Protein AF-A0A8A3PKG0-F1 (afdb_monomer_lite)

Sequence (186 aa):
MRRTSCPRFSIAWLFSDTSASFNHLGSRAADCSITYHGIAEEMAIKQGIAERREYAWRDHWLLVGPKENPAGLPLDGANSLTIYALFSQLFMACDEDSTNIRFLSRYDKSAANIKESFIWTAIGQTPWADPRSRTWLSVEPEIREKMSIVKAGTDDADDPLLNPAHILVGTRGKNITMAHKFADIV

Structure (mmCIF, N/CA/C/O backbone):
data_AF-A0A8A3PKG0-F1
#
_entry.id   AF-A0A8A3PKG0-F1
#
loop_
_atom_site.group_PDB
_atom_site.id
_atom_site.type_symbol
_atom_site.label_atom_id
_atom_site.label_alt_id
_atom_site.label_comp_id
_atom_site.label_asym_id
_atom_site.label_entity_id
_atom_site.label_seq_id
_atom_site.pdbx_PDB_ins_code
_atom_site.Cartn_x
_atom_site.Cartn_y
_atom_site.Cartn_z
_atom_site.occupancy
_atom_site.B_iso_or_equiv
_atom_site.auth_seq_id
_atom_site.auth_comp_id
_atom_site.auth_asym_id
_atom_site.auth_atom_id
_atom_site.pdbx_PDB_model_num
ATOM 1 N N . MET A 1 1 ? -16.127 26.081 8.689 1.00 41.66 1 MET A N 1
ATOM 2 C CA . MET A 1 1 ? -15.531 25.417 9.872 1.00 41.66 1 MET A CA 1
ATOM 3 C C . MET A 1 1 ? -16.592 24.521 10.506 1.00 41.66 1 MET A C 1
ATOM 5 O O . MET A 1 1 ? -17.525 25.049 11.102 1.00 41.66 1 MET A O 1
ATOM 9 N N . ARG A 1 2 ? -16.531 23.192 10.325 1.00 43.72 2 ARG A N 1
ATOM 10 C CA . ARG A 1 2 ? -17.422 22.267 11.052 1.00 43.72 2 ARG A CA 1
ATOM 11 C C . ARG A 1 2 ? -16.952 22.220 12.508 1.00 43.72 2 ARG A C 1
ATOM 13 O O . ARG A 1 2 ? -15.847 21.767 12.777 1.00 43.72 2 ARG A O 1
ATOM 20 N N . ARG A 1 3 ? -17.762 22.728 13.442 1.00 44.94 3 ARG A N 1
ATOM 21 C CA . ARG A 1 3 ? -17.531 22.527 14.880 1.00 44.94 3 ARG A CA 1
ATOM 22 C C . ARG A 1 3 ? -17.874 21.079 15.209 1.00 44.94 3 ARG A C 1
ATOM 24 O O . ARG A 1 3 ? -19.046 20.732 15.304 1.00 44.94 3 ARG A O 1
ATOM 31 N N . THR A 1 4 ? -16.862 20.240 15.366 1.00 52.88 4 THR A N 1
ATOM 32 C CA . THR A 1 4 ? -17.032 18.870 15.850 1.00 52.88 4 THR A CA 1
ATOM 33 C C . THR A 1 4 ? -17.188 18.931 17.368 1.00 52.88 4 THR A C 1
ATOM 35 O O . THR A 1 4 ? -16.278 19.363 18.073 1.00 52.88 4 THR A O 1
ATOM 38 N N . SER A 1 5 ? -18.349 18.545 17.894 1.00 58.56 5 SER A N 1
ATOM 39 C CA . SER A 1 5 ? -18.700 18.584 19.324 1.00 58.56 5 SER A CA 1
ATOM 40 C C . SER A 1 5 ? -17.991 17.502 20.159 1.00 58.56 5 SER A C 1
ATOM 42 O O . SER A 1 5 ? -18.588 16.917 21.067 1.00 58.56 5 SER A O 1
ATOM 44 N N . CYS A 1 6 ? -16.747 17.157 19.820 1.00 59.78 6 CYS A N 1
ATOM 45 C CA . CYS A 1 6 ? -16.018 16.088 20.485 1.00 59.78 6 CYS A CA 1
ATOM 46 C C . CYS A 1 6 ? -15.364 16.622 21.772 1.00 59.78 6 CYS A C 1
ATOM 48 O O . CYS A 1 6 ? -14.621 17.604 21.705 1.00 59.78 6 CYS A O 1
ATOM 50 N N . PRO A 1 7 ? -15.622 16.015 22.948 1.00 70.44 7 PRO A N 1
ATOM 51 C CA . PRO A 1 7 ? -14.854 16.319 24.153 1.00 70.44 7 PRO A CA 1
ATOM 52 C C . PRO A 1 7 ? -13.366 16.017 23.924 1.00 70.44 7 PRO A C 1
ATOM 54 O O . PRO A 1 7 ? -13.022 15.239 23.035 1.00 70.44 7 PRO A O 1
ATOM 57 N N . ARG A 1 8 ? -12.479 16.635 24.718 1.00 80.81 8 ARG A N 1
ATOM 58 C CA . ARG A 1 8 ? -11.032 16.367 24.647 1.00 80.81 8 ARG A CA 1
ATOM 59 C C . ARG A 1 8 ? -10.772 14.873 24.832 1.00 80.81 8 ARG A C 1
ATOM 61 O O . ARG A 1 8 ? -11.296 14.273 25.767 1.00 80.81 8 ARG A O 1
ATOM 68 N N . PHE A 1 9 ? -9.944 14.312 23.965 1.00 83.38 9 PHE A N 1
ATOM 69 C CA . PHE A 1 9 ? -9.548 12.912 23.996 1.00 83.38 9 PHE A CA 1
ATOM 70 C C . PHE A 1 9 ? -8.047 12.789 23.734 1.00 83.38 9 PHE A C 1
ATOM 72 O O . PHE A 1 9 ? -7.417 13.724 23.237 1.00 83.38 9 PHE A O 1
ATOM 79 N N . SER A 1 10 ? -7.497 11.628 24.072 1.00 87.25 10 SER A N 1
ATOM 80 C CA . SER A 1 10 ? -6.112 11.259 23.792 1.00 87.25 10 SER A CA 1
ATOM 81 C C . SER A 1 10 ? -6.102 10.005 22.931 1.00 87.25 10 SER A C 1
ATOM 83 O O . SER A 1 10 ? -6.954 9.134 23.099 1.00 87.25 10 SER A O 1
ATOM 85 N N . ILE A 1 11 ? -5.132 9.913 22.026 1.00 89.38 11 ILE A N 1
ATOM 86 C CA . ILE A 1 11 ? -4.957 8.763 21.137 1.00 89.38 11 ILE A CA 1
ATOM 87 C C . ILE A 1 11 ? -3.693 8.019 21.559 1.00 89.38 11 ILE A C 1
ATOM 89 O O . ILE A 1 11 ? -2.648 8.638 21.763 1.00 89.38 11 ILE A O 1
ATOM 93 N N . ALA A 1 12 ? -3.788 6.696 21.658 1.00 91.62 12 ALA A N 1
ATOM 94 C CA . ALA A 1 12 ? -2.639 5.806 21.755 1.00 91.62 12 ALA A CA 1
ATOM 95 C C . ALA A 1 12 ? -2.536 4.988 20.464 1.00 91.62 12 ALA A C 1
ATOM 97 O O . ALA A 1 12 ? -3.547 4.507 19.953 1.00 91.62 12 ALA A O 1
ATOM 98 N N . TRP A 1 13 ? -1.318 4.833 19.948 1.00 91.31 13 TRP A N 1
ATOM 99 C CA . TRP A 1 13 ? -1.056 4.109 18.707 1.00 91.31 13 TRP A CA 1
ATOM 100 C C . TRP A 1 13 ? -0.423 2.752 18.999 1.00 91.31 13 TRP A C 1
ATOM 102 O O . TRP A 1 13 ? 0.536 2.661 19.764 1.00 91.31 13 TRP A O 1
ATOM 112 N N . LEU A 1 14 ? -0.938 1.709 18.349 1.00 89.25 14 LEU A N 1
ATOM 113 C CA . LEU A 1 14 ? -0.310 0.393 18.282 1.00 89.25 14 LEU A CA 1
ATOM 114 C C . LEU A 1 14 ? 0.217 0.204 16.860 1.00 89.25 14 LEU A C 1
ATOM 116 O O . LEU A 1 14 ? -0.562 0.021 15.927 1.00 89.25 14 LEU A O 1
ATOM 120 N N . PHE A 1 15 ? 1.534 0.296 16.685 1.00 84.12 15 PHE A N 1
ATOM 121 C CA . PHE A 1 15 ? 2.152 0.093 15.378 1.00 84.12 15 PHE A CA 1
ATOM 122 C C . PHE A 1 15 ? 2.342 -1.403 15.126 1.00 84.12 15 PHE A C 1
ATOM 124 O O . PHE A 1 15 ? 2.994 -2.090 15.911 1.00 84.12 15 PHE A O 1
ATOM 131 N N . SER A 1 16 ? 1.743 -1.914 14.055 1.00 81.25 16 SER A N 1
ATOM 132 C CA . SER A 1 16 ? 1.761 -3.338 13.719 1.00 81.25 16 SER A CA 1
ATOM 133 C C . SER A 1 16 ? 1.511 -3.548 12.222 1.00 81.25 16 SER A C 1
ATOM 135 O O . SER A 1 16 ? 1.217 -2.592 11.502 1.00 81.25 16 SER A O 1
ATOM 137 N N . ASP A 1 17 ? 1.649 -4.783 11.737 1.00 78.56 17 ASP A N 1
ATOM 138 C CA . ASP A 1 17 ? 1.258 -5.124 10.368 1.00 78.56 17 ASP A CA 1
ATOM 139 C C . ASP A 1 17 ? -0.276 -5.162 10.190 1.00 78.56 17 ASP A C 1
ATOM 141 O O . ASP A 1 17 ? -1.060 -5.066 11.142 1.00 78.56 17 ASP A O 1
ATOM 145 N N . THR A 1 18 ? -0.729 -5.291 8.940 1.00 75.19 18 THR A N 1
ATOM 146 C CA . THR A 1 18 ? -2.160 -5.287 8.604 1.00 75.19 18 THR A CA 1
ATOM 147 C C . THR A 1 18 ? -2.931 -6.413 9.301 1.00 75.19 18 THR A C 1
ATOM 149 O O . THR A 1 18 ? -4.053 -6.197 9.749 1.00 75.19 18 THR A O 1
ATOM 152 N N . SER A 1 19 ? -2.341 -7.603 9.448 1.00 79.00 19 SER A N 1
ATOM 153 C CA . SER A 1 19 ? -3.023 -8.744 10.077 1.00 79.00 19 SER A CA 1
ATOM 154 C C . SER A 1 19 ? -3.130 -8.558 11.591 1.00 79.00 19 SER A C 1
ATOM 156 O O . SER A 1 19 ? -4.184 -8.789 12.187 1.00 79.00 19 SER A O 1
ATOM 158 N N . ALA A 1 20 ? -2.057 -8.076 12.216 1.00 84.50 20 ALA A N 1
ATOM 159 C CA . ALA A 1 20 ? -2.024 -7.723 13.625 1.00 84.50 20 ALA A CA 1
ATOM 160 C C . ALA A 1 20 ? -3.035 -6.616 13.962 1.00 84.50 20 ALA A C 1
ATOM 162 O O . ALA A 1 20 ? -3.696 -6.692 14.997 1.00 84.50 20 ALA A O 1
ATOM 163 N N . SER A 1 21 ? -3.252 -5.662 13.054 1.00 86.56 21 SER A N 1
ATOM 164 C CA . SER A 1 21 ? -4.255 -4.602 13.220 1.00 86.56 21 SER A CA 1
ATOM 165 C C . SER A 1 21 ? -5.673 -5.159 13.419 1.00 86.56 21 SER A C 1
ATOM 167 O O . SER A 1 21 ? -6.381 -4.734 14.335 1.00 86.56 21 SER A O 1
ATOM 169 N N . PHE A 1 22 ? -6.077 -6.176 12.649 1.00 89.81 22 PHE A N 1
ATOM 170 C CA . PHE A 1 22 ? -7.377 -6.836 12.841 1.00 89.81 22 PHE A CA 1
ATOM 171 C C . PHE A 1 22 ? -7.425 -7.680 14.119 1.00 89.81 22 PHE A C 1
ATOM 173 O O . PHE A 1 22 ? -8.449 -7.709 14.807 1.00 89.81 22 PHE A O 1
ATOM 180 N N . ASN A 1 23 ? -6.312 -8.318 14.493 1.00 90.69 23 ASN A N 1
ATOM 181 C CA . ASN A 1 23 ? -6.212 -9.037 15.764 1.00 90.69 23 ASN A CA 1
ATOM 182 C C . ASN A 1 23 ? -6.377 -8.093 16.962 1.00 90.69 23 ASN A C 1
ATOM 184 O O . ASN A 1 23 ? -7.012 -8.462 17.953 1.00 90.69 23 ASN A O 1
ATOM 188 N N . HIS A 1 24 ? -5.857 -6.866 16.883 1.00 92.12 24 HIS A N 1
ATOM 189 C CA . HIS A 1 24 ? -6.038 -5.856 17.924 1.00 92.12 24 HIS A CA 1
ATOM 190 C C . HIS A 1 24 ? -7.503 -5.435 18.083 1.00 92.12 24 HIS A C 1
ATOM 192 O O . HIS A 1 24 ? -7.963 -5.307 19.220 1.00 92.12 24 HIS A O 1
ATOM 198 N N . LEU A 1 25 ? -8.257 -5.316 16.984 1.00 91.38 25 LEU A N 1
ATOM 199 C CA . LEU A 1 25 ? -9.709 -5.115 17.051 1.00 91.38 25 LEU A CA 1
ATOM 200 C C . LEU A 1 25 ? -10.412 -6.318 17.702 1.00 91.38 25 LEU A C 1
ATOM 202 O O . LEU A 1 25 ? -11.172 -6.168 18.660 1.00 91.38 25 LEU A O 1
ATOM 206 N N . GLY A 1 26 ? -10.118 -7.534 17.231 1.00 89.25 26 GLY A N 1
ATOM 207 C CA . GLY A 1 26 ? -10.771 -8.759 17.704 1.00 89.25 26 GLY A CA 1
ATOM 208 C C . GLY A 1 26 ? -10.501 -9.088 19.180 1.00 89.25 26 GLY A C 1
ATOM 209 O O . GLY A 1 26 ? -11.388 -9.604 19.874 1.00 89.25 26 GLY A O 1
ATOM 210 N N . SER A 1 27 ? -9.299 -8.755 19.664 1.00 91.44 27 SER A N 1
ATOM 211 C CA . SER A 1 27 ? -8.832 -8.951 21.047 1.00 91.44 27 SER A CA 1
ATOM 212 C C . SER A 1 27 ? -9.162 -7.795 21.996 1.00 91.44 27 SER A C 1
ATOM 214 O O . SER A 1 27 ? -8.872 -7.897 23.188 1.00 91.44 27 SER A O 1
ATOM 216 N N . ARG A 1 28 ? -9.807 -6.722 21.510 1.00 91.38 28 ARG A N 1
ATOM 217 C CA . ARG A 1 28 ? -10.128 -5.503 22.284 1.00 91.38 28 ARG A CA 1
ATOM 218 C C . ARG A 1 28 ? -8.906 -4.690 22.726 1.00 91.38 28 ARG A C 1
ATOM 220 O O . ARG A 1 28 ? -8.992 -3.924 23.687 1.00 91.38 28 ARG A O 1
ATOM 227 N N . ALA A 1 29 ? -7.770 -4.873 22.058 1.00 91.12 29 ALA A N 1
ATOM 228 C CA . ALA A 1 29 ? -6.562 -4.092 22.304 1.00 91.12 29 ALA A CA 1
ATOM 229 C C . ALA A 1 29 ? -6.634 -2.700 21.653 1.00 91.12 29 ALA A C 1
ATOM 231 O O . ALA A 1 29 ? -6.020 -1.765 22.162 1.00 91.12 29 ALA A O 1
ATOM 232 N N . ALA A 1 30 ? -7.397 -2.558 20.565 1.00 93.75 30 ALA A N 1
ATOM 233 C CA . ALA A 1 30 ? -7.631 -1.294 19.876 1.00 93.75 30 ALA A CA 1
ATOM 234 C C . ALA A 1 30 ? -9.128 -1.056 19.632 1.00 93.75 30 ALA A C 1
ATOM 236 O O . ALA A 1 30 ? -9.894 -1.999 19.435 1.00 93.75 30 ALA A O 1
ATOM 237 N N . ASP A 1 31 ? -9.522 0.219 19.629 1.00 93.94 31 ASP A N 1
ATOM 238 C CA . ASP A 1 31 ? -10.884 0.655 19.302 1.00 93.94 31 ASP A CA 1
ATOM 239 C C . ASP A 1 31 ? -11.063 0.890 17.787 1.00 93.94 31 ASP A C 1
ATOM 241 O O . ASP A 1 31 ? -12.127 0.612 17.232 1.00 93.94 31 ASP A O 1
ATOM 245 N N . CYS A 1 32 ? -9.999 1.348 17.115 1.00 93.75 32 CYS A N 1
ATOM 246 C CA . CYS A 1 32 ? -9.935 1.544 15.667 1.00 93.75 32 CYS A CA 1
ATOM 247 C C . CYS A 1 32 ? -8.681 0.889 15.078 1.00 93.75 32 CYS A C 1
ATOM 249 O O . CYS A 1 32 ? -7.649 0.808 15.745 1.00 93.75 32 CYS A O 1
ATOM 251 N N . SER A 1 33 ? -8.745 0.504 13.805 1.00 93.62 33 SER A N 1
ATOM 252 C CA . SER A 1 33 ? -7.571 0.168 12.994 1.00 93.62 33 SER A CA 1
ATOM 253 C C . SER A 1 33 ? -7.544 1.012 11.731 1.00 93.62 33 SER A C 1
ATOM 255 O O . SER A 1 33 ? -8.597 1.344 11.196 1.00 93.62 33 SER A O 1
ATOM 257 N N . ILE A 1 34 ? -6.354 1.319 11.225 1.00 91.50 34 ILE A N 1
ATOM 258 C CA . ILE A 1 34 ? -6.184 2.019 9.952 1.00 91.50 34 ILE A CA 1
ATOM 259 C C . ILE A 1 34 ? -5.370 1.124 9.028 1.00 91.50 34 ILE A C 1
ATOM 261 O O . ILE A 1 34 ? -4.263 0.717 9.380 1.00 91.50 34 ILE A O 1
ATOM 265 N N . THR A 1 35 ? -5.927 0.800 7.866 1.00 89.44 35 THR A N 1
ATOM 266 C CA . THR A 1 35 ? -5.325 -0.124 6.900 1.00 89.44 35 THR A CA 1
ATOM 267 C C . THR A 1 35 ? -5.568 0.354 5.468 1.00 89.44 35 THR A C 1
ATOM 269 O O . THR A 1 35 ? -6.297 1.310 5.237 1.00 89.44 35 THR A O 1
ATOM 272 N N . TYR A 1 36 ? -4.923 -0.291 4.502 1.00 86.81 36 TYR A N 1
ATOM 273 C CA . TYR A 1 36 ? -5.012 0.018 3.066 1.00 86.81 36 TYR A CA 1
ATOM 274 C C . TYR A 1 36 ? -5.296 -1.250 2.239 1.00 86.81 36 TYR A C 1
ATOM 276 O O . TYR A 1 36 ? -4.908 -1.363 1.079 1.00 86.81 36 TYR A O 1
ATOM 284 N N . HIS A 1 37 ? -5.919 -2.264 2.850 1.00 85.94 37 HIS A N 1
ATOM 285 C CA . HIS A 1 37 ? -6.097 -3.586 2.247 1.00 85.94 37 HIS A CA 1
ATOM 286 C C . HIS A 1 37 ? -7.582 -3.939 2.130 1.00 85.94 37 HIS A C 1
ATOM 288 O O . HIS A 1 37 ? -8.106 -4.743 2.905 1.00 85.94 37 HIS A O 1
ATOM 294 N N . GLY A 1 38 ? -8.244 -3.389 1.107 1.00 87.44 38 GLY A N 1
ATOM 295 C CA . GLY A 1 38 ? -9.702 -3.451 0.925 1.00 87.44 38 GLY A CA 1
ATOM 296 C C . GLY A 1 38 ? -10.330 -4.831 1.151 1.00 87.44 38 GLY A C 1
ATOM 297 O O . GLY A 1 38 ? -11.259 -4.957 1.939 1.00 87.44 38 GLY A O 1
ATOM 298 N N . ILE A 1 39 ? -9.767 -5.896 0.568 1.00 88.00 39 ILE A N 1
ATOM 299 C CA . ILE A 1 39 ? -10.309 -7.259 0.741 1.00 88.00 39 ILE A CA 1
ATOM 300 C C . ILE A 1 39 ? -10.263 -7.731 2.203 1.00 88.00 39 ILE A C 1
ATOM 302 O O . ILE A 1 39 ? -11.204 -8.357 2.686 1.00 88.00 39 ILE A O 1
ATOM 306 N N . ALA A 1 40 ? -9.185 -7.432 2.929 1.00 89.06 40 ALA A N 1
ATOM 307 C CA . ALA A 1 40 ? -9.036 -7.862 4.316 1.00 89.06 40 ALA A CA 1
ATOM 308 C C . ALA A 1 40 ? -9.963 -7.054 5.238 1.00 89.06 40 ALA A C 1
ATOM 310 O O . ALA A 1 40 ? -10.548 -7.600 6.170 1.00 89.06 40 ALA A O 1
ATOM 311 N N . GLU A 1 41 ? -10.164 -5.777 4.918 1.00 92.44 41 GLU A N 1
ATOM 312 C CA . GLU A 1 41 ? -11.109 -4.890 5.594 1.00 92.44 41 GLU A CA 1
ATOM 313 C C . GLU A 1 41 ? -12.555 -5.363 5.414 1.00 92.44 41 GLU A C 1
ATOM 315 O O . GLU A 1 41 ? -13.306 -5.456 6.384 1.00 92.44 41 GLU A O 1
ATOM 320 N N . GLU A 1 42 ? -12.942 -5.736 4.192 1.00 92.75 42 GLU A N 1
ATOM 321 C CA . GLU A 1 42 ? -14.254 -6.326 3.925 1.00 92.75 42 GLU A CA 1
ATOM 322 C C . GLU A 1 42 ? -14.461 -7.633 4.690 1.00 92.75 42 GLU A C 1
ATOM 324 O O . GLU A 1 42 ? -15.553 -7.883 5.204 1.00 92.75 42 GLU A O 1
ATOM 329 N N . MET A 1 43 ? -13.427 -8.475 4.784 1.00 92.12 43 MET A N 1
ATOM 330 C CA . MET A 1 43 ? -13.512 -9.701 5.577 1.00 92.12 43 MET A CA 1
ATOM 331 C C . MET A 1 43 ? -13.668 -9.395 7.062 1.00 92.12 43 MET A C 1
ATOM 333 O O . MET A 1 43 ? -14.486 -10.039 7.715 1.00 92.12 43 MET A O 1
ATOM 337 N N . ALA A 1 44 ? -12.967 -8.389 7.589 1.00 92.94 44 ALA A N 1
ATOM 338 C CA . ALA A 1 44 ? -13.118 -7.967 8.977 1.00 92.94 44 ALA A CA 1
ATOM 339 C C . ALA A 1 44 ? -14.553 -7.499 9.285 1.00 92.94 44 ALA A C 1
ATOM 341 O O . ALA A 1 44 ? -15.087 -7.842 10.342 1.00 92.94 44 ALA A O 1
ATOM 342 N N . ILE A 1 45 ? -15.201 -6.788 8.353 1.00 95.19 45 ILE A N 1
ATOM 343 C CA . ILE A 1 45 ? -16.621 -6.419 8.463 1.00 95.19 45 ILE A CA 1
ATOM 344 C C . ILE A 1 45 ? -17.512 -7.670 8.436 1.00 95.19 45 ILE A C 1
ATOM 346 O O . ILE A 1 45 ? -18.321 -7.876 9.339 1.00 95.19 45 ILE A O 1
ATOM 350 N N . LYS A 1 46 ? -17.340 -8.556 7.444 1.00 95.19 46 LYS A N 1
ATOM 351 C CA . LYS A 1 46 ? -18.167 -9.774 7.300 1.00 95.19 46 LYS A CA 1
ATOM 352 C C . LYS A 1 46 ? -18.026 -10.742 8.477 1.00 95.19 46 LYS A C 1
ATOM 354 O O . LYS A 1 46 ? -18.985 -11.422 8.824 1.00 95.19 46 LYS A O 1
ATOM 359 N N . GLN A 1 47 ? -16.850 -10.805 9.096 1.00 93.69 47 GLN A N 1
ATOM 360 C CA . GLN A 1 47 ? -16.577 -11.636 10.272 1.00 93.69 47 GLN A CA 1
ATOM 361 C C . GLN A 1 47 ? -17.027 -10.984 11.590 1.00 93.69 47 GLN A C 1
ATOM 363 O O . GLN A 1 47 ? -16.881 -11.591 12.651 1.00 93.69 47 GLN A O 1
ATOM 368 N N . GLY A 1 48 ? -17.553 -9.754 11.555 1.00 93.94 48 GLY A N 1
ATOM 369 C CA . GLY A 1 48 ? -17.974 -9.020 12.748 1.00 93.94 48 GLY A CA 1
ATOM 370 C C . GLY A 1 48 ? -16.812 -8.592 13.651 1.00 93.94 48 GLY A C 1
ATOM 371 O O . GLY A 1 48 ? -17.010 -8.378 14.847 1.00 93.94 48 GLY A O 1
ATOM 372 N N . ILE A 1 49 ? -15.593 -8.492 13.110 1.00 94.31 49 ILE A N 1
ATOM 373 C CA . ILE A 1 49 ? -14.428 -7.926 13.809 1.00 94.31 49 ILE A CA 1
ATOM 374 C C . ILE A 1 49 ? -14.540 -6.396 13.836 1.00 94.31 49 ILE A C 1
ATOM 376 O O . ILE A 1 49 ? -14.271 -5.767 14.861 1.00 94.31 49 ILE A O 1
ATOM 380 N N . ALA A 1 50 ? -14.983 -5.813 12.724 1.00 95.06 50 ALA A N 1
ATOM 381 C CA . ALA A 1 50 ? -15.310 -4.400 12.590 1.00 95.06 50 ALA A CA 1
ATOM 382 C C . ALA A 1 50 ? -16.796 -4.230 12.235 1.00 95.06 50 ALA A C 1
ATOM 384 O O . ALA A 1 50 ? -17.388 -5.106 11.611 1.00 95.06 50 ALA A O 1
ATOM 385 N N . GLU A 1 51 ? -17.396 -3.109 12.631 1.00 94.94 51 GLU A N 1
ATOM 386 C CA . GLU A 1 51 ? -18.789 -2.751 12.284 1.00 94.94 51 GLU A CA 1
ATOM 387 C C . GLU A 1 51 ? -18.884 -1.582 11.313 1.00 94.94 51 GLU A C 1
ATOM 389 O O . GLU A 1 51 ? -19.913 -1.383 10.671 1.00 94.94 51 GLU A O 1
ATOM 394 N N . ARG A 1 52 ? -17.810 -0.805 11.190 1.00 94.19 52 ARG A N 1
ATOM 395 C CA . ARG A 1 52 ? -17.769 0.377 10.339 1.00 94.19 52 ARG A CA 1
ATOM 396 C C . ARG A 1 52 ? -16.427 0.456 9.639 1.00 94.19 52 ARG A C 1
ATOM 398 O O . ARG A 1 52 ? -15.398 0.181 10.251 1.00 94.19 52 ARG A O 1
ATOM 405 N N . ARG A 1 53 ? -16.463 0.864 8.375 1.00 94.50 53 ARG A N 1
ATOM 406 C CA . ARG A 1 53 ? -15.301 1.141 7.536 1.00 94.50 53 ARG A CA 1
ATOM 407 C C . ARG A 1 53 ? -15.527 2.482 6.857 1.00 94.50 53 ARG A C 1
ATOM 409 O O . ARG A 1 53 ? -16.506 2.621 6.133 1.00 94.50 53 ARG A O 1
ATOM 416 N N . GLU A 1 54 ? -14.632 3.430 7.084 1.00 93.75 54 GLU A N 1
ATOM 417 C CA . GLU A 1 54 ? -14.690 4.763 6.487 1.00 93.75 54 GLU A CA 1
ATOM 418 C C . GLU A 1 54 ? -13.417 5.053 5.708 1.00 93.75 54 GLU A C 1
ATOM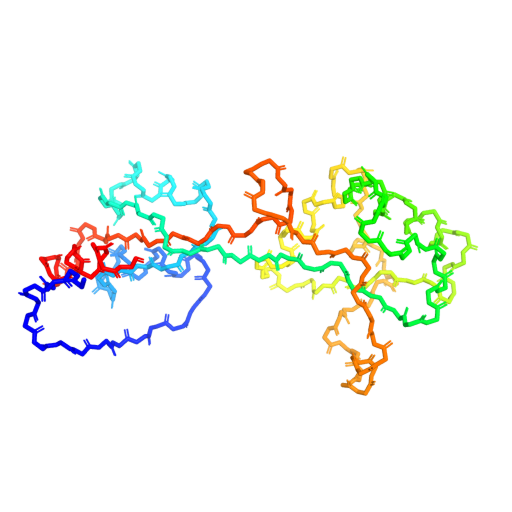 420 O O . GLU A 1 54 ? -12.327 4.597 6.061 1.00 93.75 54 GLU A O 1
ATOM 425 N N . TYR A 1 55 ? -13.571 5.810 4.630 1.00 91.81 55 TYR A N 1
ATOM 426 C CA . TYR A 1 55 ? -12.452 6.274 3.830 1.00 91.81 55 TYR A CA 1
ATOM 427 C C . TYR A 1 55 ? -11.710 7.376 4.586 1.00 91.81 55 TYR A C 1
ATOM 429 O O . TYR A 1 55 ? -12.307 8.400 4.893 1.00 91.81 55 TYR A O 1
ATOM 437 N N . ALA A 1 56 ? -10.432 7.158 4.890 1.00 89.75 56 ALA A N 1
ATOM 438 C CA . ALA A 1 56 ? -9.668 8.036 5.769 1.00 89.75 56 ALA A CA 1
ATOM 439 C C . ALA A 1 56 ? -8.792 9.017 4.975 1.00 89.75 56 ALA A C 1
ATOM 441 O O . ALA A 1 56 ? -8.914 10.227 5.122 1.00 89.75 56 ALA A O 1
ATOM 442 N N . TRP A 1 57 ? -7.913 8.519 4.102 1.00 87.56 57 TRP A N 1
ATOM 443 C CA . TRP A 1 57 ? -7.094 9.374 3.236 1.00 87.56 57 TRP A CA 1
ATOM 444 C C . TRP A 1 57 ? -6.578 8.632 2.007 1.00 87.56 57 TRP A C 1
ATOM 446 O O . TRP A 1 57 ? -6.639 7.403 1.916 1.00 87.56 57 TRP A O 1
ATOM 456 N N . ARG A 1 58 ? -6.054 9.415 1.059 1.00 87.56 58 ARG A N 1
ATOM 457 C CA . ARG A 1 58 ? -5.418 8.931 -0.169 1.00 87.56 58 ARG A CA 1
ATOM 458 C C . ARG A 1 58 ? -3.922 9.101 -0.045 1.00 87.56 58 ARG A C 1
ATOM 460 O O . ARG A 1 58 ? -3.458 10.185 0.298 1.00 87.56 58 ARG A O 1
ATOM 467 N N . ASP A 1 59 ? -3.193 8.046 -0.352 1.00 89.56 59 ASP A N 1
ATOM 468 C CA . ASP A 1 59 ? -1.768 8.125 -0.623 1.00 89.56 59 ASP A CA 1
ATOM 469 C C . ASP A 1 59 ? -1.493 7.536 -2.012 1.00 89.56 59 ASP A C 1
ATOM 471 O O . ASP A 1 59 ? -2.366 6.900 -2.610 1.00 89.56 59 ASP A O 1
ATOM 475 N N . HIS A 1 60 ? -0.291 7.748 -2.535 1.00 90.88 60 HIS A N 1
ATOM 476 C CA . HIS A 1 60 ? 0.084 7.326 -3.879 1.00 90.88 60 HIS A CA 1
ATOM 477 C C . HIS A 1 60 ? 1.436 6.623 -3.858 1.00 90.88 60 HIS A C 1
ATOM 479 O O . HIS A 1 60 ? 2.431 7.140 -3.350 1.00 90.88 60 HIS A O 1
ATOM 485 N N . TRP A 1 61 ? 1.490 5.438 -4.457 1.00 91.81 61 TRP A N 1
ATOM 486 C CA . TRP A 1 61 ? 2.747 4.744 -4.691 1.00 91.81 61 TRP A CA 1
ATOM 487 C C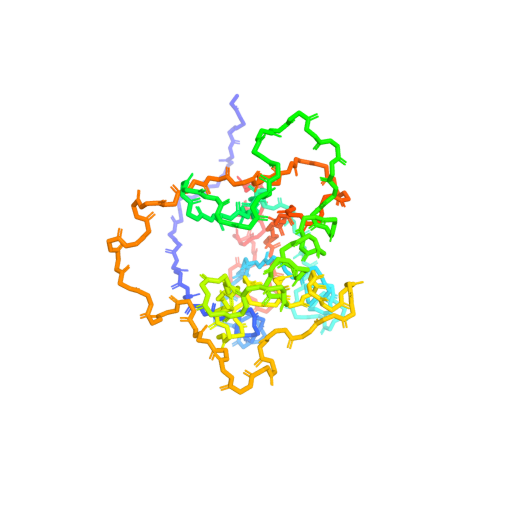 . TRP A 1 61 ? 3.533 5.423 -5.814 1.00 91.81 61 TRP A C 1
ATOM 489 O O . TRP A 1 61 ? 2.968 5.954 -6.773 1.00 91.81 61 TRP A O 1
ATOM 499 N N . LEU A 1 62 ? 4.859 5.371 -5.701 1.00 91.00 62 LEU A N 1
ATOM 500 C CA . LEU A 1 62 ? 5.785 5.912 -6.688 1.00 91.00 62 LEU A CA 1
ATOM 501 C C . LEU A 1 62 ? 6.614 4.779 -7.288 1.00 91.00 62 LEU A C 1
ATOM 503 O O . LEU A 1 62 ? 7.162 3.951 -6.559 1.00 91.00 62 LEU A O 1
ATOM 507 N N . LEU A 1 63 ? 6.762 4.789 -8.610 1.00 90.81 63 LEU A N 1
ATOM 508 C CA . LEU A 1 63 ? 7.857 4.097 -9.273 1.00 90.81 63 LEU A CA 1
ATOM 509 C C . LEU A 1 63 ? 9.060 5.038 -9.296 1.00 90.81 63 LEU A C 1
ATOM 511 O O . LEU A 1 63 ? 8.990 6.131 -9.863 1.00 90.81 63 LEU A O 1
ATOM 515 N N . VAL A 1 64 ? 10.157 4.603 -8.686 1.00 89.88 64 VAL A N 1
ATOM 516 C CA . VAL A 1 64 ? 11.409 5.359 -8.597 1.00 89.88 64 VAL A CA 1
ATOM 517 C C . VAL A 1 64 ? 12.552 4.570 -9.221 1.00 89.88 64 VAL A C 1
ATOM 519 O O . VAL A 1 64 ? 12.548 3.339 -9.206 1.00 89.88 64 VAL A O 1
ATOM 522 N N . GLY A 1 65 ? 13.536 5.282 -9.759 1.00 89.69 65 GLY A N 1
ATOM 523 C CA . GLY A 1 65 ? 14.728 4.687 -10.358 1.00 89.69 65 GLY A CA 1
ATOM 524 C C . GLY A 1 65 ? 15.916 5.652 -10.369 1.00 89.69 65 GLY A C 1
ATOM 525 O O . GLY A 1 65 ? 15.753 6.824 -10.012 1.00 89.69 65 GLY A O 1
ATOM 526 N N . PRO A 1 66 ? 17.118 5.183 -10.749 1.00 89.81 66 PRO A N 1
ATOM 527 C CA . PRO A 1 66 ? 18.302 6.034 -10.882 1.00 89.81 66 PRO A CA 1
ATOM 528 C C . PRO A 1 66 ? 18.062 7.190 -11.860 1.00 89.81 66 PRO A C 1
ATOM 530 O O . PRO A 1 66 ? 17.405 6.997 -12.883 1.00 89.81 66 PRO A O 1
ATOM 533 N N . LYS A 1 67 ? 18.615 8.377 -11.576 1.00 88.12 67 LYS A N 1
ATOM 534 C CA . LYS A 1 67 ? 18.536 9.559 -12.462 1.00 88.12 67 LYS A CA 1
ATOM 535 C C . LYS A 1 67 ? 19.112 9.296 -13.853 1.00 88.12 67 LYS A C 1
ATOM 537 O O . LYS A 1 67 ? 18.637 9.863 -14.828 1.00 88.12 67 LYS A O 1
ATOM 542 N N . GLU A 1 68 ? 20.114 8.430 -13.937 1.00 88.88 68 GLU A N 1
ATOM 543 C CA . GLU A 1 68 ? 20.748 8.009 -15.186 1.00 88.88 68 GLU A CA 1
ATOM 544 C C . GLU A 1 68 ? 19.801 7.184 -16.069 1.00 88.88 68 GLU A C 1
ATOM 546 O O . GLU A 1 68 ? 20.049 7.057 -17.263 1.00 88.88 68 GLU A O 1
ATOM 551 N N . ASN A 1 69 ? 18.722 6.639 -15.487 1.00 89.75 69 ASN A N 1
ATOM 552 C CA . ASN A 1 69 ? 17.689 5.862 -16.165 1.00 89.75 69 ASN A CA 1
ATOM 553 C C . ASN A 1 69 ? 18.255 4.782 -17.114 1.00 89.75 69 ASN A C 1
ATOM 555 O O . ASN A 1 69 ? 17.954 4.778 -18.309 1.00 89.75 69 ASN A O 1
ATOM 559 N N . PRO A 1 70 ? 19.065 3.835 -16.602 1.00 90.44 70 PRO A N 1
ATOM 560 C CA . PRO A 1 70 ? 19.708 2.825 -17.443 1.00 90.44 70 PRO A CA 1
ATOM 561 C C . PRO A 1 70 ? 18.695 1.902 -18.137 1.00 90.44 70 PRO A C 1
ATOM 563 O O . PRO A 1 70 ? 18.976 1.381 -19.206 1.00 90.44 70 PRO A O 1
ATOM 566 N N . ALA A 1 71 ? 17.499 1.744 -17.560 1.00 89.19 71 ALA A N 1
ATOM 567 C CA . ALA A 1 71 ? 16.399 0.980 -18.146 1.00 89.19 71 ALA A CA 1
ATOM 568 C C . ALA A 1 71 ? 15.658 1.719 -19.276 1.00 89.19 71 ALA A C 1
ATOM 570 O O . ALA A 1 71 ? 14.705 1.173 -19.826 1.00 89.19 71 ALA A O 1
ATOM 571 N N . GLY A 1 72 ? 16.043 2.960 -19.597 1.00 89.69 72 GLY A N 1
ATOM 572 C CA . GLY A 1 72 ? 15.447 3.730 -20.688 1.00 89.69 72 GLY A CA 1
ATOM 573 C C . GLY A 1 72 ? 13.948 3.984 -20.520 1.00 89.69 72 GLY A C 1
ATOM 574 O O . GLY A 1 72 ? 13.246 4.168 -21.512 1.00 89.69 72 GLY A O 1
ATOM 575 N N . LEU A 1 73 ? 13.439 3.981 -19.281 1.00 89.56 73 LEU A N 1
ATOM 576 C CA . LEU A 1 73 ? 12.017 4.188 -19.027 1.00 89.56 73 LEU A CA 1
ATOM 577 C C . LEU A 1 73 ? 11.630 5.619 -19.412 1.00 89.56 73 LEU A C 1
ATOM 579 O O . LEU A 1 73 ? 12.393 6.547 -19.148 1.00 89.56 73 LEU A O 1
ATOM 583 N N . PRO A 1 74 ? 10.456 5.846 -20.009 1.00 84.19 74 PRO A N 1
ATOM 584 C CA . PRO A 1 74 ? 10.032 7.194 -20.336 1.00 84.19 74 PRO A CA 1
ATOM 585 C C . PRO A 1 74 ? 9.883 8.008 -19.050 1.00 84.19 74 PRO A C 1
ATOM 587 O O . PRO A 1 74 ? 9.049 7.703 -18.197 1.00 84.19 74 PRO A O 1
ATOM 590 N N . LEU A 1 75 ? 10.726 9.029 -18.925 1.00 72.06 75 LEU A N 1
ATOM 591 C CA . LEU A 1 75 ? 10.614 10.058 -17.903 1.00 72.06 75 LEU A CA 1
ATOM 592 C C . LEU A 1 75 ? 9.568 11.069 -18.394 1.00 72.06 75 LEU A C 1
ATOM 594 O O . LEU A 1 75 ? 9.479 11.315 -19.594 1.00 72.06 75 LEU A O 1
ATOM 598 N N . ASP A 1 76 ? 8.791 11.620 -17.468 1.00 59.47 76 ASP A N 1
ATOM 599 C CA . ASP A 1 76 ? 7.688 12.576 -17.654 1.00 59.47 76 ASP A CA 1
ATOM 600 C C . ASP A 1 76 ? 6.270 11.983 -17.677 1.00 59.47 76 ASP A C 1
ATOM 602 O O . ASP A 1 76 ? 5.899 11.116 -18.472 1.00 59.47 76 ASP A O 1
ATOM 606 N N . GLY A 1 77 ? 5.421 12.575 -16.827 1.00 53.38 77 GLY A N 1
ATOM 607 C CA . GLY A 1 77 ? 3.981 12.323 -16.692 1.00 53.38 77 GLY A CA 1
ATOM 608 C C . GLY A 1 77 ? 3.128 12.710 -17.909 1.00 53.38 77 GLY A C 1
ATOM 609 O O . GLY A 1 77 ? 1.927 12.909 -17.763 1.00 53.38 77 GLY A O 1
ATOM 610 N N . ALA A 1 78 ? 3.735 12.825 -19.092 1.00 48.94 78 ALA A N 1
ATOM 611 C CA . ALA A 1 78 ? 3.069 13.060 -20.371 1.00 48.94 78 ALA A CA 1
ATOM 612 C C . ALA A 1 78 ? 2.810 11.762 -21.158 1.00 48.94 78 ALA A C 1
ATOM 614 O O . ALA A 1 78 ? 2.006 11.764 -22.088 1.00 48.94 78 ALA A O 1
ATOM 615 N N . ASN A 1 79 ? 3.444 10.643 -20.786 1.00 56.28 79 ASN A N 1
ATOM 616 C CA . ASN A 1 79 ? 3.171 9.354 -21.416 1.00 56.28 79 ASN A CA 1
ATOM 617 C C . ASN A 1 79 ? 2.034 8.618 -20.697 1.00 56.28 79 ASN A C 1
ATOM 619 O O . ASN A 1 79 ? 2.137 8.249 -19.527 1.00 56.28 79 ASN A O 1
ATOM 623 N N . SER A 1 80 ? 0.969 8.333 -21.451 1.00 62.56 80 SER A N 1
ATOM 624 C CA . SER A 1 80 ? -0.215 7.531 -21.094 1.00 62.56 80 SER A CA 1
ATOM 625 C C . SER A 1 80 ? 0.088 6.073 -20.718 1.00 62.56 80 SER A C 1
ATOM 627 O O . SER A 1 80 ? -0.822 5.249 -20.608 1.00 62.56 80 SER A O 1
ATOM 629 N N . LEU A 1 81 ? 1.363 5.719 -20.546 1.00 80.38 81 LEU A N 1
ATOM 630 C CA . LEU A 1 81 ? 1.763 4.362 -20.244 1.00 80.38 81 LEU A CA 1
ATOM 631 C C . LEU A 1 81 ? 1.300 3.980 -18.841 1.00 80.38 81 LEU A C 1
ATOM 633 O O . LEU A 1 81 ? 1.504 4.682 -17.838 1.00 80.38 81 LEU A O 1
ATOM 637 N N . THR A 1 82 ? 0.653 2.824 -18.803 1.00 89.19 82 THR A N 1
ATOM 638 C CA . THR A 1 82 ? 0.219 2.183 -17.573 1.00 89.19 82 THR A CA 1
ATOM 639 C C . THR A 1 82 ? 1.439 1.730 -16.778 1.00 89.19 82 THR A C 1
ATOM 641 O O . THR A 1 82 ? 2.518 1.490 -17.328 1.00 89.19 82 THR A O 1
ATOM 644 N N . ILE A 1 83 ? 1.275 1.568 -15.466 1.00 91.94 83 ILE A N 1
ATOM 645 C CA . ILE A 1 83 ? 2.344 1.021 -14.623 1.00 91.94 83 ILE A CA 1
ATOM 646 C C . ILE A 1 83 ? 2.810 -0.363 -15.108 1.00 91.94 83 ILE A C 1
ATOM 648 O O . ILE A 1 83 ? 3.998 -0.667 -15.061 1.00 91.94 83 ILE A O 1
ATOM 652 N N . TYR A 1 84 ? 1.897 -1.163 -15.663 1.00 93.50 84 TYR A N 1
ATOM 653 C CA . TYR A 1 84 ? 2.197 -2.477 -16.230 1.00 93.50 84 TYR A CA 1
ATOM 654 C C . TYR A 1 84 ? 3.096 -2.389 -17.469 1.00 93.50 84 TYR A C 1
ATOM 656 O O . TYR A 1 84 ? 4.015 -3.195 -17.619 1.00 93.50 84 TYR A O 1
ATOM 664 N N . ALA A 1 85 ? 2.882 -1.390 -18.333 1.00 91.94 85 ALA A N 1
ATOM 665 C CA . ALA A 1 85 ? 3.748 -1.153 -19.485 1.00 91.94 85 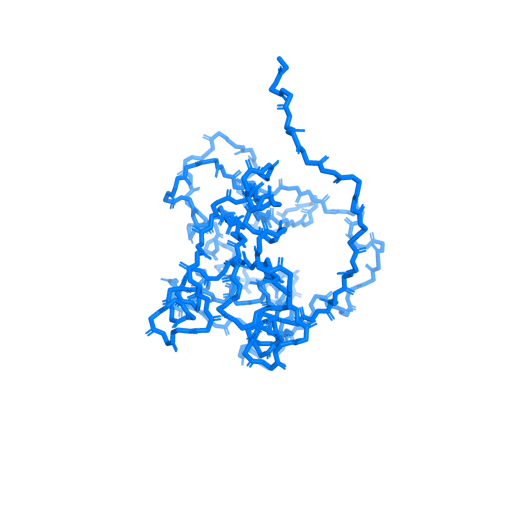ALA A CA 1
ATOM 666 C C . ALA A 1 85 ? 5.169 -0.768 -19.046 1.00 91.94 85 ALA A C 1
ATOM 668 O O . ALA A 1 85 ? 6.139 -1.290 -19.592 1.00 91.94 85 ALA A O 1
ATOM 669 N N . LEU A 1 86 ? 5.298 0.073 -18.013 1.00 92.50 86 LEU A N 1
ATOM 670 C CA . LEU A 1 86 ? 6.602 0.441 -17.449 1.00 92.50 86 LEU A CA 1
ATOM 671 C C . LEU A 1 86 ? 7.323 -0.758 -16.825 1.00 92.50 86 LEU A C 1
ATOM 673 O O . LEU A 1 86 ? 8.509 -0.949 -17.070 1.00 92.50 86 LEU A O 1
ATOM 677 N N . PHE A 1 87 ? 6.617 -1.596 -16.061 1.00 93.50 87 PHE A N 1
ATOM 678 C CA . PHE A 1 87 ? 7.205 -2.810 -15.484 1.00 93.50 87 PHE A CA 1
ATOM 679 C C . PHE A 1 87 ? 7.613 -3.820 -16.565 1.00 93.50 87 PHE A C 1
ATOM 681 O O . PHE A 1 87 ? 8.641 -4.477 -16.427 1.00 93.50 87 PHE A O 1
ATOM 688 N N . SER A 1 88 ? 6.864 -3.901 -17.668 1.00 92.38 88 SER A N 1
ATOM 689 C CA . SER A 1 88 ? 7.223 -4.745 -18.815 1.00 92.38 88 SER A CA 1
ATOM 690 C C . SER A 1 88 ? 8.489 -4.243 -19.516 1.00 92.38 88 SER A C 1
ATOM 692 O O . SER A 1 88 ? 9.369 -5.036 -19.830 1.00 92.38 88 SER A O 1
ATOM 694 N N . GLN A 1 89 ? 8.626 -2.928 -19.717 1.00 92.38 89 GLN A N 1
ATOM 695 C CA . GLN A 1 89 ? 9.854 -2.334 -20.262 1.00 92.38 89 GLN A CA 1
ATOM 696 C C . GLN A 1 89 ? 11.047 -2.543 -19.333 1.00 92.38 89 GLN A C 1
ATOM 698 O O . GLN A 1 89 ? 12.116 -2.943 -19.785 1.00 92.38 89 GLN A O 1
ATOM 703 N N . LEU A 1 90 ? 10.846 -2.347 -18.028 1.00 92.00 90 LEU A N 1
ATOM 704 C CA . LEU A 1 90 ? 11.878 -2.595 -17.032 1.00 92.00 90 LEU A CA 1
ATOM 705 C C . LEU A 1 90 ? 12.341 -4.053 -17.057 1.00 92.00 90 LEU A C 1
ATOM 707 O O . LEU A 1 90 ? 13.537 -4.309 -16.968 1.00 92.00 90 LEU A O 1
ATOM 711 N N . PHE A 1 91 ? 11.408 -4.998 -17.191 1.00 91.38 91 PHE A N 1
ATOM 712 C CA . PHE A 1 91 ? 11.733 -6.412 -17.325 1.00 91.38 91 PHE A CA 1
ATOM 713 C C . PHE A 1 91 ? 12.600 -6.685 -18.552 1.00 91.38 91 PHE A C 1
ATOM 715 O O . PHE A 1 91 ? 13.652 -7.297 -18.409 1.00 91.38 91 PHE A O 1
ATOM 722 N N . MET A 1 92 ? 12.196 -6.188 -19.727 1.00 90.62 92 MET A N 1
ATOM 723 C CA . MET A 1 92 ? 12.967 -6.360 -20.963 1.00 90.62 92 MET A CA 1
ATOM 724 C C . MET A 1 92 ? 14.382 -5.783 -20.820 1.00 90.62 92 MET A C 1
ATOM 726 O O . MET A 1 92 ? 15.349 -6.468 -21.127 1.00 90.62 92 MET A O 1
ATOM 730 N N . ALA A 1 93 ? 14.519 -4.585 -20.246 1.00 91.50 93 ALA A N 1
ATOM 731 C CA . ALA A 1 93 ? 15.826 -3.976 -19.997 1.00 91.50 93 ALA A CA 1
ATOM 732 C C . ALA A 1 93 ? 16.686 -4.785 -19.003 1.00 91.50 93 ALA A C 1
ATOM 734 O O . ALA A 1 93 ? 17.900 -4.885 -19.165 1.00 91.50 93 ALA A O 1
ATOM 735 N N . CYS A 1 94 ? 16.071 -5.382 -17.974 1.00 89.06 94 CYS A N 1
ATOM 736 C CA . CYS A 1 94 ? 16.769 -6.263 -17.033 1.00 89.06 94 CYS A CA 1
ATOM 737 C C . CYS A 1 94 ? 17.186 -7.599 -17.671 1.00 89.06 94 CYS A C 1
ATOM 739 O O . CYS A 1 94 ? 18.177 -8.180 -17.239 1.00 89.06 94 CYS A O 1
ATOM 741 N N . ASP A 1 95 ? 16.431 -8.114 -18.644 1.00 87.31 95 ASP A N 1
ATOM 742 C CA . ASP A 1 95 ? 16.778 -9.343 -19.370 1.00 87.31 95 ASP A CA 1
ATOM 743 C C . ASP A 1 95 ? 17.938 -9.092 -20.348 1.00 87.31 95 ASP A C 1
ATOM 745 O O . ASP A 1 95 ? 18.901 -9.860 -20.381 1.00 87.31 95 ASP A O 1
ATOM 749 N N . GLU A 1 96 ? 17.905 -7.957 -21.055 1.00 89.38 96 GLU A N 1
ATOM 750 C CA . GLU A 1 96 ? 18.961 -7.522 -21.978 1.00 89.38 96 GLU A CA 1
ATOM 751 C C . GLU A 1 96 ? 20.289 -7.209 -21.263 1.00 89.38 96 GLU A C 1
ATOM 753 O O . GLU A 1 96 ? 21.349 -7.644 -21.719 1.00 89.38 96 GLU A O 1
ATOM 758 N N . ASP A 1 97 ? 20.254 -6.500 -20.126 1.00 87.12 97 ASP A N 1
ATOM 759 C CA . ASP A 1 97 ? 21.437 -6.187 -19.310 1.00 87.12 97 ASP A CA 1
ATOM 760 C C . ASP A 1 97 ? 21.228 -6.550 -17.833 1.00 87.12 97 ASP A C 1
ATOM 762 O O . ASP A 1 97 ? 21.190 -5.708 -16.929 1.00 87.12 97 ASP A O 1
ATOM 766 N N . SER A 1 98 ? 21.165 -7.856 -17.569 1.00 80.81 98 SER A N 1
ATOM 767 C CA . SER A 1 98 ? 21.033 -8.383 -16.202 1.00 80.81 98 SER A CA 1
ATOM 768 C C . SER A 1 98 ? 22.239 -8.092 -15.301 1.00 80.81 98 SER A C 1
ATOM 770 O O . SER A 1 98 ? 22.192 -8.329 -14.087 1.00 80.81 98 SER A O 1
ATOM 772 N N . THR A 1 99 ? 23.350 -7.594 -15.851 1.00 82.06 99 THR A N 1
ATOM 773 C CA . THR A 1 99 ? 24.527 -7.205 -15.070 1.00 82.06 99 THR A CA 1
ATOM 774 C C . THR A 1 99 ? 24.363 -5.833 -14.434 1.00 82.06 99 THR A C 1
ATOM 776 O O . THR A 1 99 ? 24.610 -5.714 -13.231 1.00 82.06 99 THR A O 1
ATOM 779 N N . ASN A 1 100 ? 23.884 -4.842 -15.189 1.00 84.62 100 ASN A N 1
ATOM 780 C CA . ASN A 1 100 ? 23.810 -3.453 -14.735 1.00 84.62 100 ASN A CA 1
ATOM 781 C C . ASN A 1 100 ? 22.393 -3.006 -14.355 1.00 84.62 100 ASN A C 1
ATOM 783 O O . ASN A 1 100 ? 22.245 -2.099 -13.534 1.00 84.62 100 ASN A O 1
ATOM 787 N N . ILE A 1 101 ? 21.352 -3.638 -14.906 1.00 87.81 101 ILE A N 1
ATOM 788 C CA . ILE A 1 101 ? 19.955 -3.234 -14.718 1.00 87.81 101 ILE A CA 1
ATOM 789 C C . ILE A 1 101 ? 19.225 -4.297 -13.905 1.00 87.81 101 ILE A C 1
ATOM 791 O O . ILE A 1 101 ? 19.148 -5.464 -14.286 1.00 87.81 101 ILE A O 1
ATOM 795 N N . ARG A 1 102 ? 18.708 -3.900 -12.736 1.00 85.06 102 ARG A N 1
ATOM 796 C CA . ARG A 1 102 ? 18.002 -4.806 -11.821 1.00 85.06 102 ARG A CA 1
ATOM 797 C C . ARG A 1 102 ? 16.868 -4.101 -11.097 1.00 85.06 102 ARG A C 1
ATOM 799 O O . ARG A 1 102 ? 17.040 -2.991 -10.596 1.00 85.06 102 ARG A O 1
ATOM 806 N N . PHE A 1 103 ? 15.747 -4.800 -10.953 1.00 87.31 103 PHE A N 1
ATOM 807 C CA . PHE A 1 103 ? 14.708 -4.424 -10.003 1.00 87.31 103 PHE A CA 1
ATOM 808 C C . PHE A 1 103 ? 15.037 -4.966 -8.609 1.00 87.31 103 PHE A C 1
ATOM 810 O O . PHE A 1 103 ? 15.405 -6.132 -8.455 1.00 87.31 103 PHE A O 1
ATOM 817 N N . LEU A 1 104 ? 14.878 -4.125 -7.589 1.00 86.81 104 LEU A N 1
ATOM 818 C CA . LEU A 1 104 ? 15.129 -4.480 -6.196 1.00 86.81 104 LEU A CA 1
ATOM 819 C C . LEU A 1 104 ? 13.801 -4.551 -5.449 1.00 86.81 104 LEU A C 1
ATOM 821 O O . LEU A 1 104 ? 13.232 -3.527 -5.082 1.00 86.81 104 LEU A O 1
ATOM 825 N N . SER A 1 105 ? 13.316 -5.769 -5.216 1.00 85.88 105 SER A N 1
ATOM 826 C CA . SER A 1 105 ? 12.113 -5.989 -4.409 1.00 85.88 105 SER A CA 1
ATOM 827 C C . SER A 1 105 ? 12.413 -5.751 -2.930 1.00 85.88 105 SER A C 1
ATOM 829 O O . SER A 1 105 ? 13.518 -6.019 -2.453 1.00 85.88 105 SER A O 1
ATOM 831 N N . ARG A 1 106 ? 11.426 -5.288 -2.160 1.00 82.94 106 ARG A N 1
ATOM 832 C CA . ARG A 1 106 ? 11.563 -5.234 -0.695 1.00 82.94 106 ARG A CA 1
ATOM 833 C C . ARG A 1 106 ? 11.620 -6.627 -0.073 1.00 82.94 106 ARG A C 1
ATOM 835 O O . ARG A 1 106 ? 12.398 -6.833 0.855 1.00 82.94 106 ARG A O 1
ATOM 842 N N . TYR A 1 107 ? 10.833 -7.563 -0.607 1.00 83.56 107 TYR A N 1
ATOM 843 C CA . TYR A 1 107 ? 10.735 -8.955 -0.153 1.00 83.56 107 TYR A CA 1
ATOM 844 C C . TYR A 1 107 ? 10.519 -9.110 1.368 1.00 83.56 107 TYR A C 1
ATOM 846 O O . TYR A 1 107 ? 11.058 -10.006 2.012 1.00 83.56 107 TYR A O 1
ATOM 854 N N . ASP A 1 108 ? 9.733 -8.208 1.960 1.00 82.81 108 ASP A N 1
ATOM 855 C CA . ASP A 1 108 ? 9.515 -8.105 3.409 1.00 82.81 108 ASP A CA 1
ATOM 856 C C . ASP A 1 108 ? 8.048 -8.318 3.826 1.00 82.81 108 ASP A C 1
ATOM 858 O O . ASP A 1 108 ? 7.699 -8.079 4.980 1.00 82.81 108 ASP A O 1
ATOM 862 N N . LYS A 1 109 ? 7.173 -8.754 2.902 1.00 82.44 109 LYS A N 1
ATOM 863 C CA . LYS A 1 109 ? 5.716 -8.913 3.100 1.00 82.44 109 LYS A CA 1
ATOM 864 C C . LYS A 1 109 ? 4.980 -7.631 3.518 1.00 82.44 109 LYS A C 1
ATOM 866 O O . LYS A 1 109 ? 3.822 -7.695 3.926 1.00 82.44 109 LYS A O 1
ATOM 871 N N . SER A 1 110 ? 5.620 -6.466 3.411 1.00 81.12 110 SER A N 1
ATOM 872 C CA . SER A 1 110 ? 4.963 -5.179 3.634 1.00 81.12 110 SER A CA 1
ATOM 873 C C . SER A 1 110 ? 3.901 -4.902 2.569 1.00 81.12 110 SER A C 1
ATOM 875 O O . SER A 1 110 ? 3.874 -5.525 1.509 1.00 81.12 110 SER A O 1
ATOM 877 N N . ALA A 1 111 ? 3.064 -3.894 2.804 1.00 79.06 111 ALA A N 1
ATOM 878 C CA . ALA A 1 111 ? 2.114 -3.394 1.812 1.00 79.06 111 ALA A CA 1
ATOM 879 C C . ALA A 1 111 ? 2.760 -3.064 0.468 1.00 79.06 111 ALA A C 1
ATOM 881 O O . ALA A 1 111 ? 2.245 -3.447 -0.577 1.00 79.06 111 ALA A O 1
ATOM 882 N N . ALA A 1 112 ? 3.916 -2.398 0.517 1.00 84.62 112 ALA A N 1
ATOM 883 C CA . ALA A 1 112 ? 4.698 -2.062 -0.662 1.00 84.62 112 ALA A CA 1
ATOM 884 C C . ALA A 1 112 ? 5.150 -3.333 -1.392 1.00 84.62 112 ALA A C 1
ATOM 886 O O . ALA A 1 112 ? 5.024 -3.414 -2.609 1.00 84.62 112 ALA A O 1
ATOM 887 N N . ASN A 1 113 ? 5.605 -4.354 -0.654 1.00 87.19 113 ASN A N 1
ATOM 888 C CA . ASN A 1 113 ? 6.002 -5.631 -1.242 1.00 87.19 113 ASN A CA 1
ATOM 889 C C . ASN A 1 113 ? 4.815 -6.408 -1.839 1.00 87.19 113 ASN A C 1
ATOM 891 O O . ASN A 1 113 ? 4.930 -6.966 -2.926 1.00 87.19 113 ASN A O 1
ATOM 895 N N . ILE A 1 114 ? 3.658 -6.424 -1.178 1.00 87.06 114 ILE A N 1
ATOM 896 C CA . ILE A 1 114 ? 2.437 -7.030 -1.732 1.00 87.06 114 ILE A CA 1
ATOM 897 C C . ILE A 1 1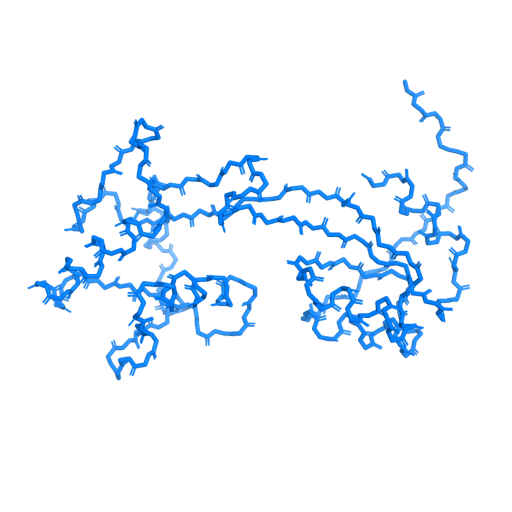14 ? 2.033 -6.295 -3.012 1.00 87.06 114 ILE A C 1
ATOM 899 O O . ILE A 1 114 ? 1.709 -6.926 -4.018 1.00 87.06 114 ILE A O 1
ATOM 903 N N . LYS A 1 115 ? 2.099 -4.961 -2.995 1.00 89.06 115 L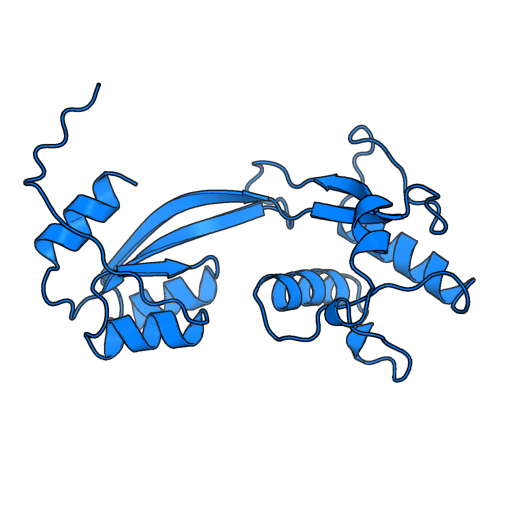YS A N 1
ATOM 904 C CA . LYS A 1 115 ? 1.698 -4.126 -4.119 1.00 89.06 115 LYS A CA 1
ATOM 905 C C . LYS A 1 115 ? 2.616 -4.279 -5.327 1.00 89.06 115 LYS A C 1
ATOM 907 O O . LYS A 1 115 ? 2.120 -4.518 -6.425 1.00 89.06 115 LYS A O 1
ATOM 912 N N . GLU A 1 116 ? 3.933 -4.196 -5.139 1.00 90.75 116 GLU A N 1
ATOM 913 C CA . GLU A 1 116 ? 4.891 -4.438 -6.225 1.00 90.75 116 GLU A CA 1
ATOM 914 C C . GLU A 1 116 ? 4.751 -5.873 -6.759 1.00 90.75 116 GLU A C 1
ATOM 916 O O . GLU A 1 116 ? 4.783 -6.077 -7.970 1.00 90.75 116 GLU A O 1
ATOM 921 N N . SER A 1 117 ? 4.513 -6.861 -5.883 1.00 91.50 117 SER A N 1
ATOM 922 C CA . SER A 1 117 ? 4.334 -8.259 -6.294 1.00 91.50 117 SER A CA 1
ATOM 923 C C . SER A 1 117 ? 3.078 -8.446 -7.138 1.00 91.50 117 SER A C 1
ATOM 925 O O . SER A 1 117 ? 3.103 -9.169 -8.132 1.00 91.50 117 SER A O 1
ATOM 927 N N . PHE A 1 118 ? 1.986 -7.763 -6.793 1.00 91.38 118 PHE A N 1
ATOM 928 C CA . PHE A 1 118 ? 0.772 -7.751 -7.603 1.00 91.38 118 PHE A CA 1
ATOM 929 C C . PHE A 1 118 ? 1.028 -7.181 -9.007 1.00 91.38 118 PHE A C 1
ATOM 931 O O . PHE A 1 118 ? 0.617 -7.780 -9.994 1.00 91.38 118 PHE A O 1
ATOM 938 N N . ILE A 1 119 ? 1.759 -6.067 -9.120 1.00 93.88 119 ILE A N 1
ATOM 939 C CA . ILE A 1 119 ? 2.065 -5.454 -10.425 1.00 93.88 119 ILE A CA 1
ATOM 940 C C . ILE A 1 119 ? 2.931 -6.389 -11.282 1.00 93.88 119 ILE A C 1
ATOM 942 O O . ILE A 1 119 ? 2.650 -6.580 -12.463 1.00 93.88 119 ILE A O 1
ATOM 946 N N . TRP A 1 120 ? 3.950 -7.007 -10.685 1.00 94.06 120 TRP A N 1
ATOM 947 C CA . TRP A 1 120 ? 4.811 -7.978 -11.360 1.00 94.06 120 TRP A CA 1
ATOM 948 C C . TRP A 1 120 ? 4.051 -9.235 -11.803 1.00 94.06 120 TRP A C 1
ATOM 950 O O . TRP A 1 120 ? 4.149 -9.642 -12.961 1.00 94.06 120 TRP A O 1
ATOM 960 N 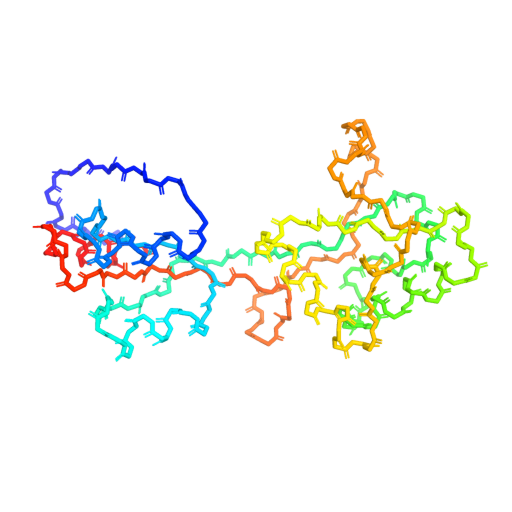N . THR A 1 121 ? 3.241 -9.822 -10.917 1.00 94.25 121 THR A N 1
ATOM 961 C CA . THR A 1 121 ? 2.431 -11.005 -11.261 1.00 94.25 121 THR A CA 1
ATOM 962 C C . THR A 1 121 ? 1.388 -10.704 -12.334 1.00 94.25 121 THR A C 1
ATOM 964 O O . THR A 1 121 ? 1.139 -11.564 -13.175 1.00 94.25 121 THR A O 1
ATOM 967 N N . ALA A 1 122 ? 0.831 -9.489 -12.372 1.00 93.69 122 ALA A N 1
ATOM 968 C CA . ALA A 1 122 ? -0.105 -9.069 -13.415 1.00 93.69 122 ALA A CA 1
ATOM 969 C C . ALA A 1 122 ? 0.515 -9.084 -14.825 1.00 93.69 122 ALA A C 1
ATOM 971 O O . ALA A 1 122 ? -0.203 -9.307 -15.796 1.00 93.69 122 ALA A O 1
ATOM 972 N N . ILE A 1 123 ? 1.836 -8.902 -14.942 1.00 93.56 123 ILE A N 1
ATOM 973 C CA . ILE A 1 123 ? 2.576 -9.037 -16.210 1.00 93.56 123 ILE A CA 1
ATOM 974 C C . ILE A 1 123 ? 3.248 -10.412 -16.375 1.00 93.56 123 ILE A C 1
ATOM 976 O O . ILE A 1 123 ? 4.073 -10.601 -17.267 1.00 93.56 123 ILE A O 1
ATOM 980 N N . GLY A 1 124 ? 2.909 -11.381 -15.520 1.00 91.88 124 GLY A N 1
ATOM 981 C CA . GLY A 1 124 ? 3.411 -12.754 -15.593 1.00 91.88 124 GLY A CA 1
ATOM 982 C C . GLY A 1 124 ? 4.843 -12.945 -15.093 1.00 91.88 124 GLY A C 1
ATOM 983 O O . GLY A 1 124 ? 5.461 -13.951 -15.427 1.00 91.88 124 GLY A O 1
ATOM 984 N N . GLN A 1 125 ? 5.378 -12.006 -14.307 1.00 90.88 125 GLN A N 1
ATOM 985 C CA . GLN A 1 125 ? 6.762 -12.035 -13.833 1.00 90.88 125 GLN A CA 1
ATOM 986 C C . GLN A 1 125 ? 6.847 -12.104 -12.305 1.00 90.88 125 GLN A C 1
ATOM 988 O O . GLN A 1 125 ? 5.985 -11.607 -11.582 1.00 90.88 125 GLN A O 1
ATOM 993 N N . THR A 1 126 ? 7.920 -12.709 -11.797 1.00 88.62 126 THR A N 1
ATOM 994 C CA . THR A 1 126 ? 8.167 -12.868 -10.353 1.00 88.62 126 THR A CA 1
ATOM 995 C C . THR A 1 126 ? 9.642 -12.609 -10.022 1.00 88.62 126 THR A C 1
ATOM 997 O O . THR A 1 126 ? 10.378 -13.549 -9.717 1.00 88.62 126 THR A O 1
ATOM 1000 N N . PRO A 1 127 ? 10.127 -11.356 -10.084 1.00 80.38 127 PRO A N 1
ATOM 1001 C CA . PRO A 1 127 ? 11.557 -11.046 -9.952 1.00 80.38 127 PRO A CA 1
ATOM 1002 C C . PRO A 1 127 ? 12.157 -11.378 -8.579 1.00 80.38 127 PRO A C 1
ATOM 1004 O O . PRO A 1 127 ? 13.367 -11.546 -8.460 1.00 80.38 127 PRO A O 1
ATOM 1007 N N . TRP A 1 128 ? 11.341 -11.497 -7.527 1.00 77.88 128 TRP A N 1
ATOM 1008 C CA . TRP A 1 128 ? 11.803 -11.975 -6.215 1.00 77.88 128 TRP A CA 1
ATOM 1009 C C . TRP A 1 128 ? 12.151 -13.468 -6.199 1.00 77.88 128 TRP A C 1
ATOM 1011 O O . TRP A 1 128 ? 12.805 -13.922 -5.266 1.00 77.88 128 TRP A O 1
ATOM 1021 N N . ALA A 1 129 ? 11.705 -14.239 -7.194 1.00 79.12 129 ALA A N 1
ATOM 1022 C CA . ALA A 1 129 ? 12.026 -15.656 -7.311 1.00 79.12 129 ALA A CA 1
ATOM 1023 C C . ALA A 1 129 ? 13.377 -15.909 -8.008 1.00 79.12 129 ALA A C 1
ATOM 1025 O O . ALA A 1 129 ? 13.852 -17.043 -7.977 1.00 79.12 129 ALA A O 1
ATOM 1026 N N . ASP A 1 130 ? 14.009 -14.893 -8.620 1.00 74.25 130 ASP A N 1
ATOM 1027 C CA . ASP A 1 130 ? 15.363 -15.039 -9.174 1.00 74.25 130 ASP A CA 1
ATOM 1028 C C . ASP A 1 130 ? 16.367 -15.201 -8.012 1.00 74.25 130 ASP A C 1
ATOM 1030 O O . ASP A 1 130 ? 16.450 -14.317 -7.152 1.00 74.25 130 ASP A O 1
ATOM 1034 N N . PRO A 1 131 ? 17.178 -16.278 -7.976 1.00 68.88 131 PRO A N 1
ATOM 1035 C CA . PRO A 1 131 ? 18.222 -16.473 -6.964 1.00 68.88 131 PRO A CA 1
ATOM 1036 C C . PRO A 1 131 ? 19.229 -15.318 -6.845 1.00 68.88 131 PRO A C 1
ATOM 1038 O O . PRO A 1 131 ? 19.915 -15.191 -5.833 1.00 68.88 131 PRO A O 1
ATOM 1041 N N . ARG A 1 132 ? 19.352 -14.483 -7.881 1.00 64.00 132 ARG A N 1
ATOM 1042 C CA . ARG A 1 132 ? 20.241 -13.314 -7.940 1.00 64.00 132 ARG A CA 1
ATOM 1043 C C . ARG A 1 132 ? 19.552 -12.017 -7.499 1.00 64.00 132 ARG A C 1
ATOM 1045 O O . ARG A 1 132 ? 20.171 -10.951 -7.585 1.00 64.00 132 ARG A O 1
ATOM 1052 N N . SER A 1 133 ? 18.292 -12.085 -7.068 1.00 66.62 133 SER A N 1
ATOM 1053 C CA . SER A 1 133 ? 17.521 -10.938 -6.594 1.00 66.62 133 SER A CA 1
ATOM 1054 C C . SER A 1 133 ? 18.102 -10.413 -5.278 1.00 66.62 133 SER A C 1
ATOM 1056 O O . SER A 1 133 ? 18.351 -11.168 -4.337 1.00 66.62 133 SER A O 1
ATOM 1058 N N . ARG A 1 134 ? 18.367 -9.104 -5.218 1.00 70.75 134 ARG A N 1
ATOM 1059 C CA . ARG A 1 134 ? 18.808 -8.409 -4.000 1.00 70.75 134 ARG A CA 1
ATOM 1060 C C . ARG A 1 134 ? 17.646 -7.605 -3.439 1.00 70.75 134 ARG A C 1
ATOM 1062 O O . ARG A 1 134 ? 16.866 -7.025 -4.191 1.00 70.75 134 ARG A O 1
ATOM 1069 N N . THR A 1 135 ? 17.558 -7.543 -2.114 1.00 77.62 135 THR A N 1
ATOM 1070 C CA . THR A 1 135 ? 16.522 -6.748 -1.451 1.00 77.62 135 THR A CA 1
ATOM 1071 C C . THR A 1 135 ? 16.857 -5.261 -1.501 1.00 77.62 135 THR A C 1
ATOM 1073 O O . THR A 1 135 ? 18.006 -4.862 -1.285 1.00 77.62 135 THR A O 1
ATOM 1076 N N . TRP A 1 136 ? 15.836 -4.431 -1.696 1.00 76.94 136 TRP A N 1
ATOM 1077 C CA . TRP A 1 136 ? 15.905 -2.979 -1.523 1.00 76.94 136 TRP A CA 1
ATOM 1078 C C . TRP A 1 136 ? 16.551 -2.554 -0.192 1.00 76.94 136 TRP A C 1
ATOM 1080 O O . TRP A 1 136 ? 17.243 -1.540 -0.122 1.00 76.94 136 TRP A O 1
ATOM 1090 N N . LEU A 1 137 ? 16.369 -3.341 0.873 1.00 77.38 137 LEU A N 1
ATOM 1091 C CA . LEU A 1 137 ? 16.901 -3.036 2.206 1.00 77.38 137 LEU A CA 1
ATOM 1092 C C . LEU A 1 137 ? 18.431 -3.148 2.298 1.00 77.38 137 LEU A C 1
ATOM 1094 O O . LEU A 1 137 ? 19.008 -2.670 3.267 1.00 77.38 137 LEU A O 1
ATOM 1098 N N . SER A 1 138 ? 19.079 -3.758 1.302 1.00 77.94 138 SER A N 1
ATOM 1099 C CA . SER A 1 138 ? 20.540 -3.906 1.240 1.00 77.94 138 SER A CA 1
ATOM 1100 C C . SER A 1 138 ? 21.253 -2.746 0.535 1.00 77.94 138 SER A C 1
ATOM 1102 O O . SER A 1 138 ? 22.473 -2.767 0.401 1.00 77.94 138 SER A O 1
ATOM 1104 N N . VAL A 1 139 ? 20.502 -1.752 0.052 1.00 79.88 139 VAL A N 1
ATOM 1105 C CA . VAL A 1 139 ? 21.028 -0.609 -0.700 1.00 79.88 139 VAL A CA 1
ATOM 1106 C C . VAL A 1 139 ? 21.482 0.490 0.258 1.00 79.88 139 VAL A C 1
ATOM 1108 O O . VAL A 1 139 ? 20.721 0.898 1.139 1.00 79.88 139 VAL A O 1
ATOM 1111 N N . GLU A 1 140 ? 22.693 1.008 0.040 1.00 80.75 140 GLU A N 1
ATOM 1112 C CA . GLU A 1 140 ? 23.246 2.123 0.813 1.00 80.75 140 GLU A CA 1
ATOM 1113 C C . GLU A 1 140 ? 22.354 3.376 0.727 1.00 80.75 140 GLU A C 1
ATOM 1115 O O . GLU A 1 140 ? 21.843 3.695 -0.356 1.00 80.75 140 GLU A O 1
ATOM 1120 N N . PRO A 1 141 ? 22.175 4.134 1.827 1.00 75.88 141 PRO A N 1
ATOM 1121 C CA . PRO A 1 141 ? 21.306 5.311 1.849 1.00 75.88 141 PRO A CA 1
ATOM 1122 C C . PRO A 1 141 ? 21.636 6.350 0.770 1.00 75.88 141 PRO A C 1
ATOM 1124 O O . PRO A 1 141 ? 20.723 6.938 0.196 1.00 75.88 141 PRO A O 1
ATOM 1127 N N . GLU A 1 142 ? 22.917 6.521 0.436 1.00 77.44 142 GLU A N 1
ATOM 1128 C CA . GLU A 1 142 ? 23.409 7.476 -0.570 1.00 77.44 142 GLU A CA 1
ATOM 1129 C C . GLU A 1 142 ? 22.852 7.215 -1.980 1.00 77.44 142 GLU A C 1
ATOM 1131 O O . GLU A 1 142 ? 22.705 8.131 -2.790 1.00 77.44 142 GLU A O 1
ATOM 1136 N N . ILE A 1 143 ? 22.492 5.966 -2.291 1.00 76.44 143 ILE A N 1
ATOM 1137 C CA . ILE A 1 143 ? 21.884 5.617 -3.582 1.00 76.44 143 ILE A CA 1
ATOM 1138 C C . ILE A 1 143 ? 20.460 6.183 -3.675 1.00 76.44 143 ILE A C 1
ATOM 1140 O O . ILE A 1 143 ? 20.007 6.516 -4.770 1.00 76.44 143 ILE A O 1
ATOM 1144 N N . ARG A 1 144 ? 19.767 6.377 -2.544 1.00 70.31 144 ARG A N 1
ATOM 1145 C CA . ARG A 1 144 ? 18.414 6.959 -2.521 1.00 70.31 144 ARG A CA 1
ATOM 1146 C C . ARG A 1 144 ? 18.407 8.419 -2.975 1.00 70.31 144 ARG A C 1
ATOM 1148 O O . ARG A 1 144 ? 17.457 8.843 -3.623 1.00 70.31 144 ARG A O 1
ATOM 1155 N N . GLU A 1 145 ? 19.477 9.169 -2.715 1.00 76.81 145 GLU A N 1
ATOM 1156 C CA . GLU A 1 145 ? 19.614 10.578 -3.132 1.00 76.81 145 GLU A CA 1
ATOM 1157 C C . GLU A 1 145 ? 19.831 10.738 -4.650 1.00 76.81 145 GLU A C 1
ATOM 1159 O O . GLU A 1 145 ? 19.596 11.800 -5.245 1.00 76.81 145 GLU A O 1
ATOM 1164 N N . LYS A 1 146 ? 20.244 9.651 -5.308 1.00 84.12 146 LYS A N 1
ATOM 1165 C CA . LYS A 1 146 ? 20.425 9.572 -6.761 1.00 84.12 146 LYS A CA 1
ATOM 1166 C C . LYS A 1 146 ? 19.169 9.106 -7.493 1.00 84.12 146 LYS A C 1
ATOM 1168 O O . LYS A 1 146 ? 19.209 8.937 -8.709 1.00 84.12 146 LYS A O 1
ATOM 1173 N N . MET A 1 147 ? 18.054 8.926 -6.788 1.00 85.88 147 MET A N 1
ATOM 1174 C CA . MET A 1 147 ? 16.801 8.503 -7.402 1.00 85.88 147 MET A CA 1
ATOM 1175 C C . MET A 1 147 ? 15.973 9.674 -7.913 1.00 85.88 147 MET A C 1
ATOM 1177 O O . MET A 1 147 ? 16.065 10.806 -7.435 1.00 85.88 147 MET A O 1
ATOM 1181 N N . SER A 1 148 ? 15.153 9.371 -8.908 1.00 89.25 148 SER A N 1
ATOM 1182 C CA . SER A 1 148 ? 14.129 10.247 -9.455 1.00 89.25 148 SER A CA 1
ATOM 1183 C C . SER A 1 148 ? 12.810 9.489 -9.564 1.00 89.25 148 SER A C 1
ATOM 1185 O O . SER A 1 148 ? 12.781 8.255 -9.618 1.00 89.25 148 SER A O 1
ATOM 1187 N N . ILE A 1 149 ? 11.710 10.236 -9.541 1.00 89.44 149 ILE A N 1
ATOM 1188 C CA . ILE A 1 149 ? 10.376 9.678 -9.739 1.00 89.44 149 ILE A CA 1
ATOM 1189 C C . ILE A 1 149 ? 10.208 9.412 -11.233 1.00 89.44 149 ILE A C 1
ATOM 1191 O O . ILE A 1 149 ? 10.293 10.335 -12.037 1.00 89.44 149 ILE A O 1
ATOM 1195 N N . VAL A 1 150 ? 9.948 8.155 -11.584 1.00 89.25 150 VAL A N 1
ATOM 1196 C CA . VAL A 1 150 ? 9.622 7.735 -12.953 1.00 89.25 150 VAL A CA 1
ATOM 1197 C C . VAL A 1 150 ? 8.118 7.868 -13.188 1.00 89.25 150 VAL A C 1
ATOM 1199 O O . VAL A 1 150 ? 7.691 8.391 -14.211 1.00 89.25 150 VAL A O 1
ATOM 1202 N N . LYS A 1 151 ? 7.296 7.431 -12.223 1.00 89.62 151 LYS A N 1
ATOM 1203 C CA . LYS A 1 151 ? 5.835 7.584 -12.273 1.00 89.62 151 LYS A CA 1
ATOM 1204 C C . LYS A 1 151 ? 5.257 7.754 -10.873 1.00 89.62 151 LYS A C 1
ATOM 1206 O O . LYS A 1 151 ? 5.602 6.997 -9.969 1.00 89.62 151 LYS A O 1
ATOM 1211 N N . ALA A 1 152 ? 4.353 8.716 -10.721 1.00 90.69 152 ALA A N 1
ATOM 1212 C CA . ALA A 1 152 ? 3.514 8.859 -9.538 1.00 90.69 152 ALA A CA 1
ATOM 1213 C C . ALA A 1 152 ? 2.108 8.320 -9.815 1.00 90.69 152 ALA A C 1
ATOM 1215 O O . ALA A 1 152 ? 1.628 8.404 -10.950 1.00 90.69 152 ALA A O 1
ATOM 1216 N N . GLY A 1 153 ? 1.468 7.767 -8.786 1.00 88.44 153 GLY A N 1
ATOM 1217 C CA . GLY A 1 153 ? 0.041 7.479 -8.833 1.00 88.44 153 GLY A CA 1
ATOM 1218 C C . GLY A 1 153 ? -0.807 8.745 -8.920 1.00 88.44 153 GLY A C 1
ATOM 1219 O O . GLY A 1 153 ? -0.354 9.848 -8.614 1.00 88.44 153 GLY A O 1
ATOM 1220 N N . THR A 1 154 ? -2.047 8.552 -9.335 1.00 90.00 154 THR A N 1
ATOM 1221 C CA . THR A 1 154 ? -3.083 9.567 -9.503 1.00 90.00 154 THR A CA 1
ATOM 1222 C C . THR A 1 154 ? -4.288 9.257 -8.616 1.00 90.00 154 THR A C 1
ATOM 1224 O O . THR A 1 154 ? -4.430 8.139 -8.120 1.00 90.00 154 THR A O 1
ATOM 1227 N N . ASP A 1 155 ? -5.181 10.238 -8.458 1.00 89.06 155 ASP A N 1
ATOM 1228 C CA . ASP A 1 155 ? -6.427 10.098 -7.689 1.00 89.06 155 ASP A CA 1
ATOM 1229 C C . ASP A 1 155 ? -7.512 9.265 -8.408 1.00 89.06 155 ASP A C 1
ATOM 1231 O O . ASP A 1 155 ? -8.640 9.166 -7.913 1.00 89.06 155 ASP A O 1
ATOM 1235 N N . ASP A 1 156 ? -7.210 8.696 -9.579 1.00 88.44 156 ASP A N 1
ATOM 1236 C CA . ASP A 1 156 ? -8.129 7.808 -10.287 1.00 88.44 156 ASP A CA 1
ATOM 1237 C C . ASP A 1 156 ? -8.331 6.515 -9.479 1.00 88.44 156 ASP A C 1
ATOM 1239 O O . ASP A 1 156 ? -7.375 5.878 -9.034 1.00 88.44 156 ASP A O 1
ATOM 1243 N N . ALA A 1 157 ? -9.593 6.128 -9.277 1.00 86.19 157 ALA A N 1
ATOM 1244 C CA . ALA A 1 157 ? -9.964 4.951 -8.498 1.00 86.19 157 ALA A CA 1
ATOM 1245 C C . ALA A 1 157 ? -9.426 3.647 -9.108 1.00 86.19 157 ALA A C 1
ATOM 1247 O O . ALA A 1 157 ? -9.176 2.692 -8.370 1.00 86.19 157 ALA A O 1
ATOM 1248 N N . ASP A 1 158 ? -9.233 3.630 -10.428 1.00 87.94 158 ASP A N 1
ATOM 1249 C CA . ASP A 1 158 ? -8.697 2.486 -11.160 1.00 87.94 158 ASP A CA 1
ATOM 1250 C C . ASP A 1 158 ? -7.165 2.537 -11.298 1.00 87.94 158 ASP A C 1
ATOM 1252 O O . ASP A 1 158 ? -6.567 1.601 -11.840 1.00 87.94 158 ASP A O 1
ATOM 1256 N N . ASP A 1 159 ? -6.497 3.588 -10.796 1.00 90.25 159 ASP A N 1
ATOM 1257 C CA . ASP A 1 159 ? -5.038 3.669 -10.823 1.00 90.25 159 ASP A CA 1
ATOM 1258 C C . ASP A 1 159 ? -4.439 2.603 -9.897 1.00 90.25 159 ASP A C 1
ATOM 1260 O O . ASP A 1 159 ? -4.607 2.657 -8.671 1.00 90.25 159 ASP A O 1
ATOM 1264 N N . PRO A 1 160 ? -3.656 1.645 -10.427 1.00 90.19 160 PRO A N 1
ATOM 1265 C CA . PRO A 1 160 ? -3.016 0.660 -9.584 1.00 90.19 160 PRO A CA 1
ATOM 1266 C C . PRO A 1 160 ? -2.022 1.286 -8.607 1.00 90.19 160 PRO A C 1
ATOM 1268 O O . PRO A 1 160 ? -1.635 0.599 -7.681 1.00 90.19 160 PRO A O 1
ATOM 1271 N N . LEU A 1 161 ? -1.576 2.529 -8.755 1.00 91.44 161 LEU A N 1
ATOM 1272 C CA . LEU A 1 161 ? -0.703 3.191 -7.786 1.00 91.44 161 LEU A CA 1
ATOM 1273 C C . LEU A 1 161 ? -1.465 3.941 -6.684 1.00 91.44 161 LEU A C 1
ATOM 1275 O O . LEU A 1 161 ? -0.827 4.392 -5.731 1.00 91.44 161 LEU A O 1
ATOM 1279 N N . LEU A 1 162 ? -2.796 4.029 -6.750 1.00 91.38 162 LEU A N 1
ATOM 1280 C CA . LEU A 1 162 ? -3.594 4.586 -5.663 1.00 91.38 162 LEU A CA 1
ATOM 1281 C C . LEU A 1 162 ? -3.498 3.686 -4.419 1.00 91.38 162 LEU A C 1
ATOM 1283 O O . LEU A 1 162 ? -3.607 2.455 -4.490 1.00 91.38 162 LEU A O 1
ATOM 1287 N N . ASN A 1 163 ? -3.296 4.309 -3.259 1.00 90.88 163 ASN A N 1
ATOM 1288 C CA . ASN A 1 163 ? -3.206 3.650 -1.961 1.00 90.88 163 ASN A CA 1
ATOM 1289 C C . ASN A 1 163 ? -4.285 4.200 -1.012 1.00 90.88 163 ASN A C 1
ATOM 1291 O O . ASN A 1 163 ? -4.015 5.104 -0.216 1.00 90.88 163 ASN A O 1
ATOM 1295 N N . PRO A 1 164 ? -5.529 3.701 -1.106 1.00 90.94 164 PRO A N 1
ATOM 1296 C CA . PRO A 1 164 ? -6.624 4.213 -0.299 1.00 90.94 164 PRO A CA 1
ATOM 1297 C C . PRO A 1 164 ? -6.560 3.643 1.122 1.00 90.94 164 PRO A C 1
ATOM 1299 O O . PRO A 1 164 ? -6.697 2.433 1.328 1.00 90.94 164 PRO A O 1
ATOM 1302 N N . ALA A 1 165 ? -6.388 4.521 2.108 1.00 91.06 165 ALA A N 1
ATOM 1303 C CA . ALA A 1 165 ? -6.426 4.158 3.514 1.00 91.06 165 ALA A CA 1
ATOM 1304 C C . ALA A 1 165 ? -7.852 4.264 4.063 1.00 91.06 165 ALA A C 1
ATOM 1306 O O . ALA A 1 165 ? -8.583 5.219 3.789 1.00 91.06 165 ALA A O 1
ATOM 1307 N N . HIS A 1 166 ? -8.228 3.295 4.888 1.00 93.44 166 HIS A N 1
ATOM 1308 C CA . HIS A 1 166 ? -9.520 3.232 5.547 1.00 93.44 166 HIS A CA 1
ATOM 1309 C C . HIS A 1 166 ? -9.331 3.077 7.044 1.00 93.44 166 HIS A C 1
ATOM 1311 O O . HIS A 1 166 ? -8.443 2.358 7.509 1.00 93.44 166 HIS A O 1
ATOM 1317 N N . ILE A 1 167 ? -10.209 3.728 7.795 1.00 94.38 167 ILE A N 1
ATOM 1318 C CA . ILE A 1 167 ? -10.363 3.485 9.218 1.00 94.38 167 ILE A CA 1
ATOM 1319 C C . ILE A 1 167 ? -11.480 2.469 9.430 1.00 94.38 167 ILE A C 1
ATOM 1321 O O . ILE A 1 167 ? -12.552 2.559 8.833 1.00 94.38 167 ILE A O 1
ATOM 1325 N N . LEU A 1 168 ? -11.228 1.496 10.295 1.00 95.12 168 LEU A N 1
ATOM 1326 C CA . LEU A 1 168 ? -12.208 0.523 10.741 1.00 95.12 168 LEU A CA 1
ATOM 1327 C C . LEU A 1 168 ? -12.471 0.726 12.225 1.00 95.12 168 LEU A C 1
ATOM 1329 O O . LEU A 1 168 ? -11.529 0.839 13.008 1.00 95.12 168 LEU A O 1
ATOM 1333 N N . VAL A 1 169 ? -13.746 0.733 12.606 1.00 95.69 169 VAL A N 1
ATOM 1334 C CA . VAL A 1 169 ? -14.176 0.750 14.009 1.00 95.69 169 VAL A CA 1
ATOM 1335 C C . VAL A 1 169 ? -14.477 -0.682 14.435 1.00 95.69 169 VAL A C 1
ATOM 1337 O O . VAL A 1 169 ? -15.269 -1.376 13.790 1.00 95.69 169 VAL A O 1
ATOM 1340 N N . GLY A 1 170 ? -13.818 -1.135 15.502 1.00 94.56 170 GLY A N 1
ATOM 1341 C CA . GLY A 1 170 ? -13.971 -2.490 16.026 1.00 94.56 170 GLY A CA 1
ATOM 1342 C C . GLY A 1 170 ? -15.288 -2.689 16.772 1.00 94.56 170 GLY A C 1
ATOM 1343 O O . GLY A 1 170 ? -15.673 -1.855 17.585 1.00 94.56 170 GLY A O 1
ATOM 1344 N N . THR A 1 171 ? -15.917 -3.853 16.599 1.00 92.69 171 THR A N 1
ATOM 1345 C CA . THR A 1 171 ? -17.181 -4.214 17.284 1.00 92.69 171 THR A CA 1
ATOM 1346 C C . THR A 1 171 ? -17.034 -4.408 18.792 1.00 92.69 171 THR A C 1
ATOM 1348 O O . THR A 1 171 ? -18.013 -4.432 19.535 1.00 92.69 171 THR A O 1
ATOM 1351 N N . ARG A 1 172 ? -15.802 -4.628 19.264 1.00 90.12 172 ARG A N 1
ATOM 1352 C CA . ARG A 1 172 ? -15.500 -5.012 20.651 1.00 90.12 172 ARG A CA 1
ATOM 1353 C C . ARG A 1 172 ? -14.669 -3.971 21.403 1.00 90.12 172 ARG A C 1
ATOM 1355 O O . ARG A 1 172 ? -14.152 -4.288 22.478 1.00 90.12 172 ARG A O 1
ATOM 1362 N N . GLY A 1 173 ? -14.508 -2.775 20.835 1.00 85.56 173 GLY A N 1
ATOM 1363 C CA . GLY A 1 173 ? -13.758 -1.682 21.451 1.00 85.56 173 GLY A CA 1
ATOM 1364 C C . GLY A 1 173 ? -14.325 -1.282 22.817 1.00 85.56 173 GLY A C 1
ATOM 1365 O O . GLY A 1 173 ? -15.513 -1.443 23.096 1.00 85.56 173 GLY A O 1
ATOM 1366 N N . LYS A 1 174 ? -13.473 -0.744 23.691 1.00 88.88 174 LYS A N 1
ATOM 1367 C CA . LYS A 1 174 ? -13.899 -0.184 24.983 1.00 88.88 174 LYS A CA 1
ATOM 1368 C C . LYS A 1 174 ? -14.521 1.202 24.815 1.00 88.88 174 LYS A C 1
ATOM 1370 O O . LYS A 1 174 ? -15.405 1.561 25.586 1.00 88.88 174 LYS A O 1
ATOM 1375 N N . ASN A 1 175 ? -14.083 1.964 23.812 1.00 90.44 175 ASN A N 1
ATOM 1376 C CA . ASN A 1 175 ? -14.489 3.353 23.592 1.00 90.44 175 ASN A CA 1
ATOM 1377 C C . ASN A 1 175 ? -15.255 3.541 22.271 1.00 90.44 175 ASN A C 1
ATOM 1379 O O . ASN A 1 175 ? -15.047 4.539 21.583 1.00 90.44 175 ASN A O 1
ATOM 1383 N N . ILE A 1 176 ? -16.151 2.613 21.912 1.00 89.06 176 ILE A N 1
ATOM 1384 C CA . ILE A 1 176 ? -16.859 2.581 20.611 1.00 89.06 176 ILE A CA 1
ATOM 1385 C C . ILE A 1 176 ? -17.512 3.927 20.254 1.00 89.06 176 ILE A C 1
ATOM 1387 O O . ILE A 1 176 ? -17.299 4.449 19.163 1.00 89.06 176 ILE A O 1
ATOM 1391 N N . THR A 1 177 ? -18.218 4.575 21.186 1.00 90.12 177 THR A N 1
ATOM 1392 C CA . THR A 1 177 ? -18.828 5.896 20.932 1.00 90.12 177 THR A CA 1
ATOM 1393 C C . THR A 1 177 ? -17.797 6.961 20.541 1.00 90.12 177 THR A C 1
ATOM 1395 O O . THR A 1 177 ? -18.091 7.846 19.737 1.00 90.12 177 THR A O 1
ATOM 1398 N N . MET A 1 178 ? -16.591 6.907 21.114 1.00 90.06 178 MET A N 1
ATOM 1399 C CA . MET A 1 178 ? -15.497 7.807 20.746 1.00 90.06 178 MET A CA 1
ATOM 1400 C C . MET A 1 178 ? -14.867 7.401 19.416 1.00 90.06 178 MET A C 1
ATOM 1402 O O . MET A 1 178 ? -14.588 8.272 18.603 1.00 90.06 178 MET A O 1
ATOM 1406 N N . ALA A 1 179 ? -14.704 6.102 19.174 1.00 91.44 179 ALA A N 1
ATOM 1407 C CA . ALA A 1 179 ? -14.186 5.558 17.925 1.00 91.44 179 ALA A CA 1
ATOM 1408 C C . ALA A 1 179 ? -15.039 5.974 16.716 1.00 91.44 179 ALA A C 1
ATOM 1410 O O . ALA A 1 179 ? -14.500 6.435 15.713 1.00 91.44 179 ALA A O 1
ATOM 1411 N N . HIS A 1 180 ? -16.370 5.926 16.842 1.00 92.06 180 HIS A N 1
ATOM 1412 C CA . HIS A 1 180 ? -17.278 6.445 15.816 1.00 92.06 180 HIS A CA 1
ATOM 1413 C C . HIS A 1 180 ? -17.088 7.940 15.571 1.00 92.06 180 HIS A C 1
ATOM 1415 O O . HIS A 1 180 ? -16.937 8.345 14.424 1.00 92.06 180 HIS A O 1
ATOM 1421 N N . LYS A 1 181 ? -17.043 8.746 16.639 1.00 90.44 181 LYS A N 1
ATOM 1422 C CA . LYS A 1 181 ? -16.818 10.195 16.526 1.00 90.44 181 LYS A CA 1
ATOM 1423 C C . LYS A 1 181 ? -15.461 10.521 15.918 1.00 90.44 181 LYS A C 1
ATOM 1425 O O . LYS A 1 181 ? -15.347 11.511 15.210 1.00 90.44 181 LYS A O 1
ATOM 1430 N N . PHE A 1 182 ? -14.444 9.717 16.215 1.00 88.94 182 PHE A N 1
ATOM 1431 C CA . PHE A 1 182 ? -13.132 9.851 15.607 1.00 88.94 182 PHE A CA 1
ATOM 1432 C C . PHE A 1 182 ? -13.213 9.556 14.108 1.00 88.94 182 PHE A C 1
ATOM 1434 O O . PHE A 1 182 ? -12.778 10.383 13.323 1.00 88.94 182 PHE A O 1
ATOM 1441 N N . ALA A 1 183 ? -13.860 8.461 13.702 1.00 90.00 183 ALA A N 1
ATOM 1442 C CA . ALA A 1 183 ? -14.064 8.136 12.289 1.00 90.00 183 ALA A CA 1
ATOM 1443 C C . ALA A 1 183 ? -14.895 9.185 11.516 1.00 90.00 183 ALA A C 1
ATOM 1445 O O . ALA A 1 183 ? -14.739 9.287 10.310 1.00 90.00 183 ALA A O 1
ATOM 1446 N N . ASP A 1 184 ? -15.743 9.978 12.184 1.00 88.19 184 ASP A N 1
ATOM 1447 C CA . ASP A 1 184 ? -16.516 11.064 11.548 1.00 88.19 184 ASP A CA 1
ATOM 1448 C C . ASP A 1 184 ? -15.686 12.319 11.217 1.00 88.19 184 ASP A C 1
ATOM 1450 O O . ASP A 1 184 ? -16.169 13.207 10.506 1.00 88.19 184 ASP A O 1
ATOM 1454 N N . ILE A 1 185 ? -14.495 12.453 11.812 1.00 82.62 185 ILE A N 1
ATOM 1455 C CA . ILE A 1 185 ? -13.635 13.639 11.669 1.00 82.62 185 ILE A CA 1
ATOM 1456 C C . ILE A 1 185 ? -12.362 13.378 10.864 1.00 82.62 185 ILE A C 1
ATOM 1458 O O . ILE A 1 185 ? -11.605 14.328 10.651 1.00 82.62 185 ILE A O 1
ATOM 1462 N N . VAL A 1 186 ? -12.120 12.121 10.484 1.00 73.31 186 VAL A N 1
ATOM 1463 C CA . VAL A 1 186 ? -11.092 11.751 9.504 1.00 73.31 186 VAL A CA 1
ATOM 1464 C C . VAL A 1 186 ? -11.651 12.010 8.112 1.00 73.31 186 VAL A C 1
ATOM 1466 O O . VAL A 1 186 ? -10.924 12.644 7.321 1.00 73.31 186 VAL A O 1
#

Foldseek 3Di:
DDPQPDDDDDDDDDDDAPVVQLVCLQVQVDQKGKDQDVVVLVVCCVVQQFVDKAFDDKDFAFDKDFPVPQLPQDADPPDPDAPLNRVVSLVVSCVVCVPPRDDAAQPPPHPSNVLVQVSQVVNPHDRVPPPPHHHPVPDDPVRVVRMDTRDIFDPDPPRSRMRTMMMTGGSNHPPRVVSVSVSVVD

InterPro domains:
  IPR052738 ABC transporter tungstate-binding [PTHR37945] (9-136)

pLDDT: mean 85.5, std 10.32, range [41.66, 95.69]

Organism: NCBI:txid61207

Radius of gyration: 20.08 Å; chains: 1; bounding box: 43×42×47 Å

Secondary structure (DSSP, 8-state):
-----PPP---------HHHHHHHHHTTS-SEEEE--HHHHHHHHHTTSEEEEEEEEEEE-EEEEETT-TT----STT----HHHHHHHHHHHHHHTTTT-------S-SHHHHHHHHHHHHTT--GGGSTT---GGGS-HHHHTTEEEEEE--S-TT-TTEEEEEEEEETT-SSHHHHHHHHTT-